Protein AF-A0A9Q0ZRL0-F1 (afdb_monomer)

Mean predicted aligned error: 24.26 Å

pLDDT: mean 71.6, std 24.28, range [27.67, 98.69]

Structure (mmCIF, N/CA/C/O backbone):
data_AF-A0A9Q0ZRL0-F1
#
_entry.id   AF-A0A9Q0ZRL0-F1
#
loop_
_atom_site.group_PDB
_atom_site.id
_atom_site.type_symbol
_atom_site.label_atom_id
_atom_site.label_alt_id
_atom_site.label_comp_id
_atom_site.label_asym_id
_atom_site.label_entity_id
_atom_site.label_seq_id
_atom_site.pdbx_PDB_ins_code
_atom_site.Cartn_x
_atom_site.Cartn_y
_atom_site.Cartn_z
_atom_site.occupancy
_atom_site.B_iso_or_equiv
_atom_site.auth_seq_id
_atom_site.auth_comp_id
_atom_site.auth_asym_id
_atom_site.auth_atom_id
_atom_site.pdbx_PDB_model_num
ATOM 1 N N . MET A 1 1 ? 10.815 -9.470 -46.797 1.00 44.28 1 MET A N 1
ATOM 2 C CA . MET A 1 1 ? 9.809 -8.665 -46.060 1.00 44.28 1 MET A CA 1
ATOM 3 C C . MET A 1 1 ? 10.094 -8.531 -44.560 1.00 44.28 1 MET A C 1
ATOM 5 O O . MET A 1 1 ? 9.689 -7.532 -43.990 1.00 44.28 1 MET A O 1
ATOM 9 N N . GLY A 1 2 ? 10.818 -9.464 -43.916 1.00 36.09 2 GLY A N 1
ATOM 10 C CA . GLY A 1 2 ? 11.100 -9.398 -42.469 1.00 36.09 2 GLY A CA 1
ATOM 11 C C . GLY A 1 2 ? 12.077 -8.298 -42.013 1.00 36.09 2 GLY A C 1
ATOM 12 O O . GLY A 1 2 ? 11.845 -7.688 -40.977 1.00 36.09 2 GLY A O 1
ATOM 13 N N . MET A 1 3 ? 13.119 -7.973 -42.793 1.00 37.72 3 MET A N 1
ATOM 14 C CA . MET A 1 3 ? 14.109 -6.939 -42.410 1.00 37.72 3 MET A CA 1
ATOM 15 C C . MET A 1 3 ? 13.547 -5.508 -42.413 1.00 37.72 3 MET A C 1
ATOM 17 O O . MET A 1 3 ? 13.933 -4.695 -41.581 1.00 37.72 3 MET A O 1
ATOM 21 N N . GLN A 1 4 ? 12.585 -5.211 -43.292 1.00 45.12 4 GLN A N 1
ATOM 22 C CA . GLN A 1 4 ? 11.956 -3.884 -43.378 1.00 45.12 4 GLN A CA 1
ATOM 23 C C . GLN A 1 4 ? 11.068 -3.577 -42.162 1.00 45.12 4 GLN A C 1
ATOM 25 O O . GLN A 1 4 ? 10.884 -2.418 -41.800 1.00 45.12 4 GLN A O 1
ATOM 30 N N . ILE A 1 5 ? 10.527 -4.613 -41.512 1.00 46.78 5 ILE A N 1
ATOM 31 C CA . ILE A 1 5 ? 9.671 -4.469 -40.326 1.00 46.78 5 ILE A CA 1
ATOM 32 C C . ILE A 1 5 ? 10.519 -4.192 -39.076 1.00 46.78 5 ILE A C 1
ATOM 34 O O . ILE A 1 5 ? 10.080 -3.452 -38.200 1.00 46.78 5 ILE A O 1
ATOM 38 N N . LEU A 1 6 ? 11.747 -4.718 -39.021 1.00 45.22 6 LEU A N 1
ATOM 39 C CA . LEU A 1 6 ? 12.728 -4.371 -37.987 1.00 45.22 6 LEU A CA 1
ATOM 40 C C . LEU A 1 6 ? 13.273 -2.948 -38.178 1.00 45.22 6 LEU A C 1
ATOM 42 O O . LEU A 1 6 ? 13.337 -2.198 -37.211 1.00 45.22 6 LEU A O 1
ATOM 46 N N . GLN A 1 7 ? 13.546 -2.528 -39.420 1.00 44.66 7 GLN A N 1
ATOM 47 C CA . GLN A 1 7 ? 13.974 -1.152 -39.723 1.00 44.66 7 GLN A CA 1
ATOM 48 C C . GLN A 1 7 ? 12.935 -0.094 -39.324 1.00 44.66 7 GLN A C 1
ATOM 50 O O . GLN A 1 7 ? 13.304 0.939 -38.778 1.00 44.66 7 GLN A O 1
ATOM 55 N N . LYS A 1 8 ? 11.638 -0.359 -39.536 1.00 49.28 8 LYS A N 1
ATOM 56 C CA . LYS A 1 8 ? 10.565 0.580 -39.156 1.00 49.28 8 LYS A CA 1
ATOM 57 C C . LYS A 1 8 ? 10.280 0.632 -37.654 1.00 49.28 8 LYS A C 1
ATOM 59 O O . LYS A 1 8 ? 9.686 1.603 -37.195 1.00 49.28 8 LYS A O 1
ATOM 64 N N . ARG A 1 9 ? 10.669 -0.394 -36.888 1.00 48.12 9 ARG A N 1
ATOM 65 C CA . ARG A 1 9 ? 10.449 -0.414 -35.433 1.00 48.12 9 ARG A CA 1
ATOM 66 C C . ARG A 1 9 ? 11.525 0.338 -34.650 1.00 48.12 9 ARG A C 1
ATOM 68 O O . ARG A 1 9 ? 11.215 0.857 -33.590 1.00 48.12 9 ARG A O 1
ATOM 75 N N . ILE A 1 10 ? 12.739 0.465 -35.191 1.00 51.72 10 ILE A N 1
ATOM 76 C CA . ILE A 1 10 ? 13.826 1.241 -34.564 1.00 51.72 10 ILE A CA 1
ATOM 77 C C . ILE A 1 10 ? 13.567 2.759 -34.668 1.00 51.72 10 ILE A C 1
ATOM 79 O O . ILE A 1 10 ? 14.062 3.537 -33.860 1.00 51.72 10 ILE A O 1
ATOM 83 N N . THR A 1 11 ? 12.750 3.196 -35.631 1.00 46.47 11 THR A N 1
ATOM 84 C CA . THR A 1 11 ? 12.467 4.617 -35.897 1.00 46.47 11 THR A CA 1
ATOM 85 C C . THR A 1 11 ? 11.326 5.228 -35.076 1.00 46.47 11 THR A C 1
ATOM 87 O O . THR A 1 11 ? 11.045 6.409 -35.249 1.00 46.47 11 THR A O 1
ATOM 90 N N . LEU A 1 12 ? 10.651 4.471 -34.203 1.00 47.38 12 LEU A N 1
ATOM 91 C CA . LEU A 1 12 ? 9.477 4.953 -33.463 1.0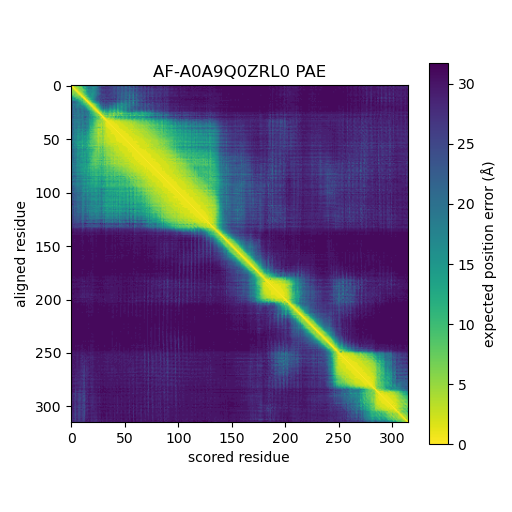0 47.38 12 LEU A CA 1
ATOM 92 C C . LEU A 1 12 ? 9.735 5.036 -31.949 1.00 47.38 12 LEU A C 1
ATOM 94 O O . LEU A 1 12 ? 9.035 4.384 -31.194 1.00 47.38 12 LEU A O 1
ATOM 98 N N . GLU A 1 13 ? 10.769 5.781 -31.546 1.00 47.53 13 GLU A N 1
ATOM 99 C CA . GLU A 1 13 ? 10.922 6.470 -30.240 1.00 47.53 13 GLU A CA 1
ATOM 100 C C . GLU A 1 13 ? 12.367 6.975 -30.084 1.00 47.53 13 GLU A C 1
ATOM 102 O O . GLU A 1 13 ? 13.110 6.557 -29.203 1.00 47.53 13 GLU A O 1
ATOM 107 N N . ARG A 1 14 ? 12.832 7.857 -30.976 1.00 48.50 14 ARG A N 1
ATOM 108 C CA . ARG A 1 14 ? 14.146 8.496 -30.802 1.00 48.50 14 ARG A CA 1
ATOM 109 C C . ARG A 1 14 ? 14.111 9.949 -31.226 1.00 48.50 14 ARG A C 1
ATOM 111 O O . ARG A 1 14 ? 14.387 10.290 -32.372 1.00 48.50 14 ARG A O 1
ATOM 118 N N . ASN A 1 15 ? 13.814 10.805 -30.259 1.00 49.44 15 ASN A N 1
ATOM 119 C CA . ASN A 1 15 ? 14.308 12.169 -30.299 1.00 49.44 15 ASN A CA 1
ATOM 120 C C . ASN A 1 15 ? 15.826 12.102 -30.051 1.00 49.44 15 ASN A C 1
ATOM 122 O O . ASN A 1 15 ? 16.271 11.516 -29.069 1.00 49.44 15 ASN A O 1
ATOM 126 N N . GLU A 1 16 ? 16.594 12.659 -30.987 1.00 47.00 16 GLU A N 1
ATOM 127 C CA . GLU A 1 16 ? 18.019 12.997 -30.867 1.00 47.00 16 GLU A CA 1
ATOM 128 C C . GLU A 1 16 ? 19.007 11.844 -30.601 1.00 47.00 16 GLU A C 1
ATOM 130 O O . GLU A 1 16 ? 19.665 11.753 -29.570 1.00 47.00 16 GLU A O 1
ATOM 135 N N . SER A 1 17 ? 19.249 11.013 -31.614 1.00 42.75 17 SER A N 1
ATOM 136 C CA . SER A 1 17 ? 20.591 10.444 -31.809 1.00 42.75 17 SER A CA 1
ATOM 137 C C . SER A 1 17 ? 20.963 10.572 -33.281 1.00 42.75 17 SER A C 1
ATOM 139 O O . SER A 1 17 ? 20.388 9.929 -34.152 1.00 42.75 17 SER A O 1
ATOM 141 N N . GLY A 1 18 ? 21.904 11.475 -33.566 1.00 46.59 18 GLY A N 1
ATOM 142 C CA . GLY A 1 18 ? 22.383 11.841 -34.904 1.00 46.59 18 GLY A CA 1
ATOM 143 C C . GLY A 1 18 ? 23.197 10.756 -35.611 1.00 46.59 18 GLY A C 1
ATOM 144 O O . GLY A 1 18 ? 24.172 11.062 -36.292 1.00 46.59 18 GLY A O 1
ATOM 145 N N . LEU A 1 19 ? 22.822 9.491 -35.452 1.00 47.41 19 LEU A N 1
ATOM 146 C CA . LEU A 1 19 ? 23.307 8.407 -36.285 1.00 47.41 19 LEU A CA 1
ATOM 147 C C . LEU A 1 19 ? 22.232 8.156 -37.330 1.00 47.41 19 LEU A C 1
ATOM 149 O O . LEU A 1 19 ? 21.314 7.364 -37.132 1.00 47.41 19 LEU A O 1
ATOM 153 N N . SER A 1 20 ? 22.347 8.881 -38.442 1.00 47.41 20 SER A N 1
ATOM 154 C CA . SER A 1 20 ? 21.694 8.516 -39.692 1.00 47.41 20 SER A CA 1
ATOM 155 C C . SER A 1 20 ? 22.145 7.099 -40.040 1.00 47.41 20 SER A C 1
ATOM 157 O O . SER A 1 20 ? 23.166 6.906 -40.696 1.00 47.41 20 SER A O 1
ATOM 159 N N . PHE A 1 21 ? 21.398 6.106 -39.557 1.00 53.41 21 PHE A N 1
ATOM 160 C CA . PHE A 1 21 ? 21.450 4.709 -39.975 1.00 53.41 21 PHE A CA 1
ATOM 161 C C . PHE A 1 21 ? 20.842 4.617 -41.379 1.00 53.41 21 PHE A C 1
ATOM 163 O O . PHE A 1 21 ? 19.8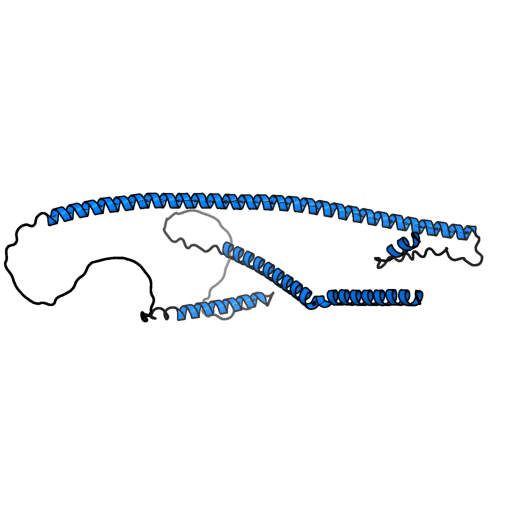74 3.905 -41.637 1.00 53.41 21 PHE A O 1
ATOM 170 N N . ASP A 1 22 ? 21.373 5.422 -42.293 1.00 45.91 22 ASP A N 1
ATOM 171 C CA . ASP A 1 22 ? 21.153 5.210 -43.701 1.00 45.91 22 ASP A CA 1
ATOM 172 C C . ASP A 1 22 ? 22.087 4.060 -44.052 1.00 45.91 22 ASP A C 1
ATOM 174 O O . ASP A 1 22 ? 23.306 4.218 -44.095 1.00 45.91 22 ASP A O 1
ATOM 178 N N . GLY A 1 23 ? 21.519 2.869 -44.233 1.00 52.56 23 GLY A N 1
ATOM 179 C CA . GLY A 1 23 ? 22.204 1.704 -44.799 1.00 52.56 23 GLY A CA 1
ATOM 180 C C . GLY A 1 23 ? 22.590 1.925 -46.265 1.00 52.56 23 GLY A C 1
ATOM 181 O O . GLY A 1 23 ? 22.481 1.009 -47.079 1.00 52.56 23 GLY A O 1
ATOM 182 N N . SER A 1 24 ? 22.979 3.151 -46.603 1.00 53.81 24 SER A N 1
ATOM 183 C CA . SER A 1 24 ? 23.417 3.597 -47.901 1.00 53.81 24 SER A CA 1
ATOM 184 C C . SER A 1 24 ? 24.908 3.346 -47.990 1.00 53.81 24 SER A C 1
ATOM 186 O O . SER A 1 24 ? 25.708 3.785 -47.163 1.00 53.81 24 SER A O 1
ATOM 188 N N . ILE A 1 25 ? 25.234 2.544 -48.993 1.00 57.81 25 ILE A N 1
ATOM 189 C CA . ILE A 1 25 ? 26.561 2.299 -49.536 1.00 57.81 25 ILE A CA 1
ATOM 190 C C . ILE A 1 25 ? 27.402 3.568 -49.365 1.00 57.81 25 ILE A C 1
ATOM 192 O O . ILE A 1 25 ? 26.996 4.635 -49.828 1.00 57.81 25 ILE A O 1
ATOM 196 N N . VAL A 1 26 ? 28.550 3.458 -48.686 1.00 64.25 26 VAL A N 1
ATOM 197 C CA . VAL A 1 26 ? 29.487 4.577 -48.530 1.00 64.25 26 VAL A CA 1
ATOM 198 C C . VAL A 1 26 ? 29.686 5.233 -49.902 1.00 64.25 26 VAL A C 1
ATOM 200 O O . VAL A 1 26 ? 30.130 4.556 -50.828 1.00 64.25 26 VAL A O 1
ATOM 203 N N . SER A 1 27 ? 29.310 6.516 -50.039 1.00 71.44 27 SER A N 1
ATOM 204 C CA . SER A 1 27 ? 29.215 7.199 -51.339 1.00 71.44 27 SER A CA 1
ATOM 205 C C . SER A 1 27 ? 30.468 6.966 -52.183 1.00 71.44 27 SER A C 1
ATOM 207 O O . SER A 1 27 ? 31.592 7.087 -51.672 1.00 71.44 27 SER A O 1
ATOM 209 N N . GLU A 1 28 ? 30.261 6.631 -53.459 1.00 70.25 28 GLU A N 1
ATOM 210 C CA . GLU A 1 28 ? 31.346 6.480 -54.427 1.00 70.25 28 GLU A CA 1
ATOM 211 C C . GLU A 1 28 ? 32.035 7.831 -54.621 1.00 70.25 28 GLU A C 1
ATOM 213 O O . GLU A 1 28 ? 31.386 8.846 -54.884 1.00 70.25 28 GLU A O 1
ATOM 218 N N . ILE A 1 29 ? 33.351 7.848 -54.439 1.00 77.44 29 ILE A N 1
ATOM 219 C CA . ILE A 1 29 ? 34.176 9.036 -54.655 1.00 77.44 29 ILE A CA 1
ATOM 220 C C . ILE A 1 29 ? 34.819 8.901 -56.036 1.00 77.44 29 ILE A C 1
ATOM 222 O O . ILE A 1 29 ? 35.516 7.928 -56.314 1.00 77.44 29 ILE A O 1
ATOM 226 N N . GLU A 1 30 ? 34.587 9.875 -56.914 1.00 71.06 30 GLU A N 1
ATOM 227 C CA . GLU A 1 30 ? 35.128 9.874 -58.275 1.00 71.06 30 GLU A CA 1
ATOM 228 C C . GLU A 1 30 ? 36.669 9.789 -58.252 1.00 71.06 30 GLU A C 1
ATOM 230 O O . GLU A 1 30 ? 37.345 10.642 -57.677 1.00 71.06 30 GLU A O 1
ATOM 235 N N . GLY A 1 31 ? 37.225 8.725 -58.847 1.00 77.25 31 GLY A N 1
ATOM 236 C CA . GLY A 1 31 ? 38.669 8.451 -58.888 1.00 77.25 31 GLY A CA 1
ATOM 237 C C . GLY A 1 31 ? 39.219 7.550 -57.773 1.00 77.25 31 GLY A C 1
ATOM 238 O O . GLY A 1 31 ? 40.435 7.364 -57.704 1.00 77.25 31 GLY A O 1
ATOM 239 N N . GLU A 1 32 ? 38.375 6.980 -56.908 1.00 83.31 32 GLU A N 1
ATOM 240 C CA . GLU A 1 32 ? 38.837 6.096 -55.832 1.00 83.31 32 GLU A CA 1
ATOM 241 C C . GLU A 1 32 ? 39.138 4.653 -56.274 1.00 83.31 32 GLU A C 1
ATOM 243 O O . GLU A 1 32 ? 38.502 4.099 -57.171 1.00 83.31 32 GLU A O 1
ATOM 248 N N . SER A 1 33 ? 40.098 4.014 -55.596 1.00 87.25 33 SER A N 1
ATOM 249 C CA . SER A 1 33 ? 40.365 2.580 -55.740 1.00 87.25 33 SER A CA 1
ATOM 250 C C . SER A 1 33 ? 39.301 1.754 -55.013 1.00 87.25 33 SER A C 1
ATOM 252 O O . SER A 1 33 ? 38.877 2.100 -53.908 1.00 87.25 33 SER A O 1
ATOM 254 N N . GLU A 1 34 ? 38.930 0.599 -55.572 1.00 85.56 34 GLU A N 1
ATOM 255 C CA . GLU A 1 34 ? 38.006 -0.349 -54.932 1.00 85.56 34 GLU A CA 1
ATOM 256 C C . GLU A 1 34 ? 38.456 -0.742 -53.515 1.00 85.56 34 GLU A C 1
ATOM 258 O O . GLU A 1 34 ? 37.626 -0.910 -52.619 1.00 85.56 34 GLU A O 1
ATOM 263 N N . ILE A 1 35 ? 39.772 -0.837 -53.296 1.00 88.75 35 ILE A N 1
ATOM 264 C CA . ILE A 1 35 ? 40.373 -1.160 -51.995 1.00 88.75 35 ILE A CA 1
ATOM 265 C C . ILE A 1 35 ? 40.112 -0.039 -50.981 1.00 88.75 35 ILE A C 1
ATOM 267 O O . ILE A 1 35 ? 39.784 -0.317 -49.826 1.00 88.75 35 ILE A O 1
ATOM 271 N N . ASP A 1 36 ? 40.219 1.222 -51.403 1.00 88.25 36 ASP A N 1
ATOM 272 C CA . ASP A 1 36 ? 39.993 2.379 -50.532 1.00 88.25 36 ASP A CA 1
ATOM 273 C C . ASP A 1 36 ? 38.509 2.531 -50.188 1.00 88.25 36 ASP A C 1
ATOM 275 O O . ASP A 1 36 ? 38.168 2.781 -49.027 1.00 88.25 36 ASP A O 1
ATOM 279 N N . ARG A 1 37 ? 37.617 2.269 -51.152 1.00 88.12 37 ARG A N 1
ATOM 280 C CA . ARG A 1 37 ? 36.168 2.192 -50.913 1.00 88.12 37 ARG A CA 1
ATOM 281 C C . ARG A 1 37 ? 35.820 1.107 -49.891 1.00 88.12 37 ARG A C 1
ATOM 283 O O . ARG A 1 37 ? 35.123 1.385 -48.916 1.00 88.12 37 ARG A O 1
ATOM 290 N N . LEU A 1 38 ? 36.352 -0.110 -50.056 1.00 89.12 38 LEU A N 1
ATOM 291 C CA . LEU A 1 38 ? 36.149 -1.211 -49.104 1.00 89.12 38 LEU A CA 1
ATOM 292 C C . LEU A 1 38 ? 36.709 -0.881 -47.715 1.00 89.12 38 LEU A C 1
ATOM 294 O O . LEU A 1 38 ? 36.074 -1.184 -46.707 1.00 89.12 38 LEU A O 1
ATOM 298 N N . LYS A 1 39 ? 37.864 -0.214 -47.638 1.00 91.81 39 LYS A N 1
ATOM 299 C CA . LYS A 1 39 ? 38.445 0.231 -46.367 1.00 91.81 39 LYS A CA 1
ATOM 300 C C . LYS A 1 39 ? 37.552 1.254 -45.657 1.00 91.81 39 LYS A C 1
ATOM 302 O O . LYS A 1 39 ? 37.361 1.132 -44.447 1.00 91.81 39 LYS A O 1
ATOM 307 N N . ARG A 1 40 ? 36.977 2.223 -46.385 1.00 87.19 40 ARG A N 1
ATOM 308 C CA . ARG A 1 40 ? 35.995 3.172 -45.823 1.00 87.19 40 ARG A CA 1
ATOM 309 C C . ARG A 1 40 ? 34.730 2.459 -45.347 1.00 87.19 40 ARG A C 1
ATOM 311 O O . ARG A 1 40 ? 34.259 2.773 -44.258 1.00 87.19 40 ARG A O 1
ATOM 318 N N . GLN A 1 41 ? 34.225 1.484 -46.106 1.00 87.44 41 GLN A N 1
ATOM 319 C CA . GLN A 1 41 ? 33.065 0.680 -45.705 1.00 87.44 41 GLN A CA 1
ATOM 320 C C . GLN A 1 41 ? 33.338 -0.112 -44.420 1.00 87.44 41 GLN A C 1
ATOM 322 O O . GLN A 1 41 ? 32.560 -0.028 -43.479 1.00 87.44 41 GLN A O 1
ATOM 327 N N . VAL A 1 42 ? 34.478 -0.802 -44.324 1.00 89.81 42 VAL A N 1
ATOM 328 C CA . VAL A 1 42 ? 34.858 -1.537 -43.105 1.00 89.81 42 VAL A CA 1
ATOM 329 C C . VAL A 1 42 ? 34.991 -0.597 -41.904 1.00 89.81 42 VAL A C 1
ATOM 331 O O . VAL A 1 42 ? 34.592 -0.948 -40.797 1.00 89.81 42 VAL A O 1
ATOM 334 N N . GLU A 1 43 ? 35.545 0.600 -42.096 1.00 90.50 43 GLU A N 1
ATOM 335 C CA . GLU A 1 43 ? 35.658 1.592 -41.024 1.00 90.50 43 GLU A CA 1
ATOM 336 C C . GLU A 1 43 ? 34.287 2.137 -40.595 1.00 90.50 43 GLU A C 1
ATOM 338 O O . GLU A 1 43 ? 34.039 2.333 -39.405 1.00 90.50 43 GLU A O 1
ATOM 343 N N . HIS A 1 44 ? 33.376 2.340 -41.548 1.00 86.62 44 HIS A N 1
ATOM 344 C CA . HIS A 1 44 ? 31.986 2.683 -41.266 1.00 86.62 44 HIS A CA 1
ATOM 345 C C . HIS A 1 44 ? 31.290 1.570 -40.469 1.00 86.62 44 HIS A C 1
ATOM 347 O O . HIS A 1 44 ? 30.735 1.834 -39.402 1.00 86.62 44 HIS A O 1
ATOM 353 N N . ASP A 1 45 ? 31.397 0.319 -40.913 1.00 87.62 45 ASP A N 1
ATOM 354 C CA . ASP A 1 45 ? 30.766 -0.828 -40.258 1.00 87.62 45 ASP A CA 1
ATOM 355 C C . ASP A 1 45 ? 31.312 -1.041 -38.839 1.00 87.62 45 ASP A C 1
ATOM 357 O O . ASP A 1 45 ? 30.549 -1.335 -37.921 1.00 87.62 45 ASP A O 1
ATOM 361 N N . LYS A 1 46 ? 32.615 -0.813 -38.613 1.00 92.88 46 LYS A N 1
ATOM 362 C CA . LYS A 1 46 ? 33.212 -0.818 -37.265 1.00 92.88 46 LYS A CA 1
ATOM 363 C C . LYS A 1 46 ? 32.602 0.243 -36.354 1.00 92.88 46 LYS A C 1
ATOM 365 O O . LYS A 1 46 ? 32.344 -0.041 -35.184 1.00 92.88 46 LYS A O 1
ATOM 370 N N . LYS A 1 47 ? 32.375 1.456 -36.866 1.00 89.75 47 LYS A N 1
ATOM 371 C CA . LYS A 1 47 ? 31.745 2.542 -36.098 1.00 89.75 47 LYS A CA 1
ATOM 372 C C . LYS A 1 47 ? 30.300 2.208 -35.754 1.00 89.75 47 LYS A C 1
ATOM 374 O O . LYS A 1 47 ? 29.916 2.357 -34.596 1.00 89.75 47 LYS A O 1
ATOM 379 N N . VAL A 1 48 ? 29.534 1.702 -36.723 1.00 86.75 48 VAL A N 1
ATOM 380 C CA . VAL A 1 48 ? 28.158 1.234 -36.497 1.00 86.75 48 VAL A CA 1
ATOM 381 C C . VAL A 1 48 ? 28.140 0.118 -35.454 1.00 86.75 48 VAL A C 1
ATOM 383 O O . VAL A 1 48 ? 27.380 0.190 -34.494 1.00 86.75 48 VAL A O 1
ATOM 386 N N . LEU A 1 49 ? 29.026 -0.872 -35.580 1.00 90.44 49 LEU A N 1
ATOM 387 C CA . LEU A 1 49 ? 29.129 -1.974 -34.628 1.00 90.44 49 LEU A CA 1
ATOM 388 C C . LEU A 1 49 ? 29.447 -1.474 -33.210 1.00 90.44 49 LEU A C 1
ATOM 390 O O . LEU A 1 49 ? 28.802 -1.894 -32.253 1.00 90.44 49 LEU A O 1
ATOM 394 N N . SER A 1 50 ? 30.398 -0.547 -33.068 1.00 93.50 50 SER A N 1
ATOM 395 C CA . SER A 1 50 ? 30.729 0.060 -31.774 1.00 93.50 50 SER A CA 1
ATOM 396 C C . SER A 1 50 ? 29.554 0.829 -31.163 1.00 93.50 50 SER A C 1
ATOM 398 O O . SER A 1 50 ? 29.380 0.785 -29.945 1.00 93.50 50 SER A O 1
ATOM 400 N N . ALA A 1 51 ? 28.760 1.531 -31.976 1.00 90.38 51 ALA A N 1
ATOM 401 C CA . ALA A 1 51 ? 27.575 2.248 -31.510 1.00 90.38 51 ALA A CA 1
ATOM 402 C C . ALA A 1 51 ? 26.479 1.282 -31.033 1.00 90.38 51 ALA A C 1
ATOM 404 O O . ALA A 1 51 ? 25.945 1.466 -29.943 1.00 90.38 51 ALA A O 1
ATOM 405 N N . LEU A 1 52 ? 26.221 0.208 -31.787 1.00 91.12 52 LEU A N 1
ATOM 406 C CA . LEU A 1 52 ? 25.255 -0.829 -31.407 1.00 91.12 52 LEU A CA 1
ATOM 407 C C . LEU A 1 52 ? 25.641 -1.531 -30.101 1.00 91.12 52 LEU A C 1
ATOM 409 O O . LEU A 1 52 ? 24.780 -1.786 -29.265 1.00 91.12 52 LEU A O 1
ATOM 413 N N . TYR A 1 53 ? 26.928 -1.817 -29.885 1.00 96.19 53 TYR A N 1
ATOM 414 C CA . TYR A 1 53 ? 27.380 -2.377 -28.607 1.00 96.19 53 TYR A CA 1
ATOM 415 C C . TYR A 1 53 ? 27.166 -1.417 -27.433 1.00 96.19 53 TYR A C 1
ATOM 417 O O . TYR A 1 53 ? 26.817 -1.873 -26.346 1.00 96.19 53 TYR A O 1
ATOM 425 N N . LYS A 1 54 ? 27.351 -0.106 -27.640 1.00 95.50 54 LYS A N 1
ATOM 426 C CA . LYS A 1 54 ? 27.082 0.906 -26.610 1.00 95.50 54 LYS A CA 1
ATOM 427 C C . LYS A 1 54 ? 25.592 0.960 -26.265 1.00 95.50 54 LYS A C 1
ATOM 429 O O . LYS A 1 54 ? 25.252 0.929 -25.090 1.00 95.50 54 LYS A O 1
ATOM 434 N N . GLU A 1 55 ? 24.725 0.975 -27.275 1.00 91.25 55 GLU A N 1
ATOM 435 C CA . GLU A 1 55 ? 23.268 0.978 -27.091 1.00 91.25 55 GLU A CA 1
ATOM 436 C C . GLU A 1 55 ? 22.777 -0.295 -26.385 1.00 91.25 55 GLU A C 1
ATOM 438 O O . GLU A 1 55 ? 21.992 -0.217 -25.445 1.00 91.25 55 GLU A O 1
ATOM 443 N N . LEU A 1 56 ? 23.299 -1.465 -2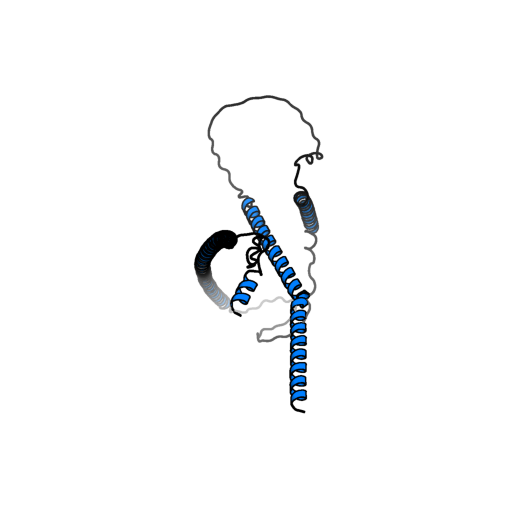6.770 1.00 95.50 56 LEU A N 1
ATOM 444 C CA . LEU A 1 56 ? 22.978 -2.735 -26.113 1.00 95.50 56 LEU A CA 1
ATOM 445 C C . LEU A 1 56 ? 23.374 -2.731 -24.631 1.00 95.50 56 LEU A C 1
ATOM 447 O O . LEU A 1 56 ? 22.671 -3.294 -23.792 1.00 95.50 56 LEU A O 1
ATOM 451 N N . GLU A 1 57 ? 24.519 -2.138 -24.303 1.00 96.94 57 GLU A N 1
ATOM 452 C CA . GLU A 1 57 ? 24.967 -2.039 -22.918 1.00 96.94 57 GLU A CA 1
ATOM 453 C C . GLU A 1 57 ? 24.093 -1.066 -22.114 1.00 96.94 57 GLU A C 1
ATOM 455 O O . GLU A 1 57 ? 23.733 -1.351 -20.971 1.00 96.94 57 GLU A O 1
ATOM 460 N N . GLU A 1 58 ? 23.681 0.050 -22.715 1.00 95.88 58 GLU A N 1
ATOM 461 C CA . GLU A 1 58 ? 22.721 0.985 -22.114 1.00 95.88 58 GLU A CA 1
ATOM 462 C C . GLU A 1 58 ? 21.363 0.305 -21.857 1.00 95.88 58 GLU A C 1
ATOM 464 O O . GLU A 1 58 ? 20.825 0.415 -20.752 1.00 95.88 58 GLU A O 1
ATOM 469 N N . GLU A 1 59 ? 20.850 -0.479 -22.810 1.00 94.69 59 GLU A N 1
ATOM 470 C CA . GLU A 1 59 ? 19.590 -1.222 -22.670 1.00 94.69 59 GLU A CA 1
ATOM 471 C C . GLU A 1 59 ? 19.663 -2.287 -21.562 1.00 94.69 59 GLU A C 1
ATOM 473 O O . GLU A 1 59 ? 18.747 -2.403 -20.743 1.00 94.69 59 GLU A O 1
ATOM 478 N N . LYS A 1 60 ? 20.773 -3.028 -21.459 1.00 97.38 60 LYS A N 1
ATOM 479 C CA . LYS A 1 60 ? 20.988 -3.994 -20.365 1.00 97.38 60 LYS A CA 1
ATOM 480 C C . LYS A 1 60 ? 21.030 -3.327 -18.996 1.00 97.38 60 LYS A C 1
ATOM 482 O O . LYS A 1 60 ? 20.461 -3.858 -18.036 1.00 97.38 60 LYS A O 1
ATOM 487 N N . ASN A 1 61 ? 21.691 -2.176 -18.896 1.00 97.81 61 ASN A N 1
ATOM 488 C CA . ASN A 1 61 ? 21.745 -1.412 -17.654 1.00 97.81 61 ASN A CA 1
ATOM 489 C C . ASN A 1 61 ? 20.349 -0.911 -17.263 1.00 97.81 61 ASN A C 1
ATOM 491 O O . ASN A 1 61 ? 19.926 -1.125 -16.125 1.00 97.81 61 ASN A O 1
ATOM 495 N N . ALA A 1 62 ? 19.590 -0.353 -18.210 1.00 98.00 62 ALA A N 1
ATOM 496 C CA . ALA A 1 62 ? 18.201 0.049 -17.988 1.00 98.00 62 ALA A CA 1
ATOM 497 C C . ALA A 1 62 ? 17.318 -1.138 -17.558 1.00 98.00 62 ALA A C 1
ATOM 499 O O . ALA A 1 62 ? 16.577 -1.035 -16.579 1.00 98.00 62 ALA A O 1
ATOM 500 N N . SER A 1 63 ? 17.455 -2.295 -18.217 1.00 98.38 63 SER A N 1
ATOM 501 C CA . SER A 1 63 ? 16.741 -3.523 -17.852 1.00 98.38 63 SER A CA 1
ATOM 502 C C . SER A 1 63 ? 17.091 -3.997 -16.440 1.00 98.38 63 SER A C 1
ATOM 504 O O . SER A 1 63 ? 16.204 -4.434 -15.710 1.00 98.38 63 SER A O 1
ATOM 506 N N . THR A 1 64 ? 18.361 -3.917 -16.038 1.00 98.44 64 THR A N 1
ATOM 507 C CA . THR A 1 64 ? 18.802 -4.320 -14.693 1.00 98.44 64 THR A CA 1
ATOM 508 C C . THR A 1 64 ? 18.214 -3.399 -13.626 1.00 98.44 64 THR A C 1
ATOM 510 O O . THR A 1 64 ? 17.709 -3.876 -12.609 1.00 98.44 64 THR A O 1
ATOM 513 N N . ILE A 1 65 ? 18.211 -2.083 -13.870 1.00 98.12 65 ILE A N 1
ATOM 514 C CA . ILE A 1 65 ? 17.587 -1.097 -12.976 1.00 98.12 65 ILE A CA 1
ATOM 515 C C . ILE A 1 65 ? 16.082 -1.363 -12.850 1.00 98.12 65 ILE A C 1
ATOM 517 O O . ILE A 1 65 ? 15.570 -1.425 -11.732 1.00 98.12 65 ILE A O 1
ATOM 521 N N . ALA A 1 66 ? 15.388 -1.588 -13.970 1.00 98.44 66 ALA A N 1
ATOM 522 C CA . ALA A 1 66 ? 13.956 -1.883 -13.977 1.00 98.44 66 ALA A CA 1
ATOM 523 C C . ALA A 1 66 ? 13.620 -3.165 -13.193 1.00 98.44 66 ALA A C 1
ATOM 525 O O . ALA A 1 66 ? 12.672 -3.178 -12.409 1.00 98.44 66 ALA A O 1
ATOM 526 N N . VAL A 1 67 ? 14.423 -4.226 -13.345 1.00 98.69 67 VAL A N 1
ATOM 527 C CA . VAL A 1 67 ? 14.266 -5.472 -12.575 1.00 98.69 67 VAL A CA 1
ATOM 528 C C . VAL A 1 67 ? 14.471 -5.229 -11.079 1.00 98.69 67 VAL A C 1
ATOM 530 O O . VAL A 1 67 ? 13.644 -5.665 -10.280 1.00 98.69 67 VAL A O 1
ATOM 533 N N . ASN A 1 68 ? 15.518 -4.498 -10.688 1.00 98.19 68 ASN A N 1
ATOM 534 C CA . ASN A 1 68 ? 15.778 -4.181 -9.280 1.00 98.19 68 ASN A CA 1
ATOM 535 C C . ASN A 1 68 ? 14.640 -3.358 -8.663 1.00 98.19 68 ASN A C 1
ATOM 537 O O . ASN A 1 68 ? 14.215 -3.630 -7.539 1.00 98.19 68 ASN A O 1
ATOM 541 N N . GLN A 1 69 ? 14.107 -2.386 -9.406 1.00 98.62 69 GLN A N 1
ATOM 542 C CA . GLN A 1 69 ? 12.960 -1.597 -8.970 1.00 98.62 69 GLN A CA 1
ATOM 543 C C . GLN A 1 69 ? 11.707 -2.467 -8.813 1.00 98.62 69 GLN A C 1
ATOM 545 O O . GLN A 1 69 ? 11.027 -2.366 -7.792 1.00 98.62 69 GLN A O 1
ATOM 550 N N . ALA A 1 70 ? 11.423 -3.353 -9.772 1.00 98.62 70 ALA A N 1
ATOM 551 C CA . ALA A 1 70 ? 10.295 -4.278 -9.687 1.00 98.62 70 ALA A CA 1
ATOM 552 C C . ALA A 1 70 ? 10.417 -5.211 -8.471 1.00 98.62 70 ALA A C 1
ATOM 554 O O . ALA A 1 70 ? 9.450 -5.384 -7.732 1.00 98.62 70 ALA A O 1
ATOM 555 N N . MET A 1 71 ? 11.609 -5.757 -8.214 1.00 98.56 71 MET A N 1
ATOM 556 C CA . MET A 1 71 ? 11.865 -6.575 -7.026 1.00 98.56 71 MET A CA 1
ATOM 557 C C . MET A 1 71 ? 11.652 -5.785 -5.730 1.00 98.56 71 MET A C 1
ATOM 559 O O . MET A 1 71 ? 10.980 -6.278 -4.829 1.00 98.56 71 MET A O 1
ATOM 563 N N . ALA A 1 72 ? 12.145 -4.546 -5.652 1.00 98.50 72 ALA A N 1
ATOM 564 C CA . ALA A 1 72 ? 11.930 -3.688 -4.487 1.00 98.50 72 ALA A CA 1
ATOM 565 C C . ALA A 1 72 ? 10.439 -3.389 -4.246 1.00 98.50 72 ALA A C 1
ATOM 567 O O . ALA A 1 72 ? 9.985 -3.399 -3.103 1.00 98.50 72 ALA A O 1
ATOM 568 N N . MET A 1 73 ? 9.661 -3.159 -5.310 1.00 98.69 73 MET A N 1
ATOM 569 C CA . MET A 1 73 ? 8.210 -2.970 -5.199 1.00 98.69 73 MET A CA 1
ATOM 570 C C . MET A 1 73 ? 7.499 -4.246 -4.741 1.00 98.69 73 MET A C 1
ATOM 572 O O . MET A 1 73 ? 6.610 -4.162 -3.901 1.00 98.69 73 MET A O 1
ATOM 576 N N . ILE A 1 74 ? 7.904 -5.420 -5.239 1.00 98.31 74 ILE A N 1
ATOM 577 C CA . ILE A 1 74 ? 7.355 -6.709 -4.792 1.00 98.31 74 ILE A CA 1
ATOM 578 C C . ILE A 1 74 ? 7.589 -6.899 -3.291 1.00 98.31 74 ILE A C 1
ATOM 580 O O . ILE A 1 74 ? 6.641 -7.222 -2.578 1.00 98.31 74 ILE A O 1
ATOM 584 N N . THR A 1 75 ? 8.813 -6.673 -2.807 1.00 98.50 75 THR A N 1
ATOM 585 C CA . THR A 1 75 ? 9.129 -6.794 -1.376 1.00 98.50 75 THR A CA 1
ATOM 586 C C . THR A 1 75 ? 8.302 -5.819 -0.544 1.00 98.50 75 THR A C 1
ATOM 588 O O . THR A 1 75 ? 7.667 -6.238 0.419 1.00 98.50 75 THR A O 1
ATOM 591 N N . ARG A 1 76 ? 8.213 -4.549 -0.963 1.00 98.44 76 ARG A N 1
ATOM 592 C CA . ARG A 1 76 ? 7.390 -3.545 -0.276 1.00 98.44 76 ARG A CA 1
ATOM 593 C C . ARG A 1 76 ? 5.924 -3.977 -0.174 1.00 98.44 76 ARG A C 1
ATOM 595 O O . ARG A 1 76 ? 5.357 -3.941 0.907 1.00 98.44 76 ARG A O 1
ATOM 602 N N . ILE A 1 77 ? 5.326 -4.447 -1.271 1.00 98.56 77 ILE A N 1
ATOM 603 C CA . ILE A 1 77 ? 3.925 -4.904 -1.282 1.00 98.56 77 ILE A CA 1
ATOM 604 C C . ILE A 1 77 ? 3.728 -6.115 -0.359 1.00 98.56 77 ILE A C 1
ATOM 606 O O . ILE A 1 77 ? 2.680 -6.265 0.269 1.00 98.56 77 ILE A O 1
ATOM 610 N N . GLN A 1 78 ? 4.713 -7.010 -0.276 1.00 98.56 78 GLN A N 1
ATOM 611 C CA . GLN A 1 78 ? 4.647 -8.155 0.632 1.00 98.56 78 GLN A CA 1
ATOM 612 C C . GLN A 1 78 ? 4.697 -7.722 2.100 1.00 98.56 78 GLN A C 1
ATOM 614 O O . GLN A 1 78 ? 3.936 -8.260 2.906 1.00 98.56 78 GLN A O 1
ATOM 619 N N . GLU A 1 79 ? 5.541 -6.745 2.431 1.00 98.12 79 GLU A N 1
ATOM 620 C CA . GLU A 1 79 ? 5.606 -6.136 3.762 1.00 98.12 79 GLU A CA 1
ATOM 621 C C . GLU A 1 79 ? 4.295 -5.416 4.102 1.00 98.12 79 GLU A C 1
ATOM 623 O O . GLU A 1 79 ? 3.684 -5.751 5.111 1.00 98.12 79 GLU A O 1
ATOM 628 N N . GLU A 1 80 ? 3.795 -4.538 3.224 1.00 98.19 80 GLU A N 1
ATOM 629 C CA . GLU A 1 80 ? 2.516 -3.823 3.391 1.00 98.19 80 GLU A CA 1
ATOM 630 C C . GLU A 1 80 ? 1.329 -4.783 3.584 1.00 98.19 80 GLU A C 1
ATOM 632 O O . GLU A 1 80 ? 0.435 -4.552 4.400 1.00 98.19 80 GLU A O 1
ATOM 637 N N . LYS A 1 81 ? 1.315 -5.911 2.863 1.00 98.25 81 LYS A N 1
ATOM 638 C CA . LYS A 1 81 ? 0.288 -6.945 3.040 1.00 98.25 81 LYS A CA 1
ATOM 639 C C . LYS A 1 81 ? 0.384 -7.612 4.414 1.00 98.25 81 LYS A C 1
ATOM 641 O O . LYS A 1 81 ? -0.649 -7.926 5.009 1.00 98.25 81 LYS A O 1
ATOM 646 N N . ALA A 1 82 ? 1.598 -7.886 4.887 1.00 98.06 82 ALA A N 1
ATOM 647 C CA . ALA A 1 82 ? 1.813 -8.504 6.189 1.00 98.06 82 ALA A CA 1
ATOM 648 C C . ALA A 1 82 ? 1.444 -7.544 7.329 1.00 98.06 82 ALA A C 1
ATOM 650 O O . ALA A 1 82 ? 0.748 -7.960 8.256 1.00 98.06 82 ALA A O 1
ATOM 651 N N . THR A 1 83 ? 1.843 -6.273 7.234 1.00 98.00 83 THR A N 1
ATOM 652 C CA . THR A 1 83 ? 1.528 -5.249 8.239 1.00 98.00 83 THR A CA 1
ATOM 653 C C . THR A 1 83 ? 0.025 -5.028 8.344 1.00 98.00 83 THR A C 1
ATOM 655 O O . THR A 1 83 ? -0.524 -5.191 9.429 1.00 98.00 83 THR A O 1
ATOM 658 N N . LEU A 1 84 ? -0.669 -4.799 7.224 1.00 98.06 84 LEU A N 1
ATOM 659 C CA . LEU A 1 84 ? -2.121 -4.594 7.220 1.00 98.06 84 LEU A CA 1
ATOM 660 C C . LEU A 1 84 ? -2.874 -5.797 7.808 1.00 98.06 84 LEU A C 1
ATOM 662 O O . LEU A 1 84 ? -3.855 -5.643 8.538 1.00 98.06 84 LEU A O 1
ATOM 666 N N . HIS A 1 85 ? -2.418 -7.016 7.503 1.00 98.25 85 HIS A N 1
ATOM 667 C CA . HIS A 1 85 ? -3.018 -8.221 8.064 1.00 98.25 85 HIS A CA 1
ATOM 668 C C . HIS A 1 85 ? -2.826 -8.304 9.585 1.00 98.25 85 HIS A C 1
ATOM 670 O O . HIS A 1 85 ? -3.775 -8.628 10.301 1.00 98.25 85 HIS A O 1
ATOM 676 N N . MET A 1 86 ? -1.628 -7.989 10.084 1.00 97.94 86 MET A N 1
ATOM 677 C CA . MET A 1 86 ? -1.351 -7.957 11.522 1.00 97.94 86 MET A CA 1
ATOM 678 C C . MET A 1 86 ? -2.150 -6.863 12.242 1.00 97.94 86 MET A C 1
ATOM 680 O O . MET A 1 86 ? -2.730 -7.141 13.290 1.00 97.94 86 MET A O 1
ATOM 684 N N . GLU A 1 87 ? -2.248 -5.666 11.662 1.00 98.19 87 GLU A N 1
ATOM 685 C CA . GLU A 1 87 ? -3.040 -4.552 12.200 1.00 98.19 87 GLU A CA 1
ATOM 686 C C . GLU A 1 87 ? -4.530 -4.904 12.275 1.00 98.19 87 GLU A C 1
ATOM 688 O O . GLU A 1 87 ? -5.167 -4.699 13.307 1.00 98.19 87 GLU A O 1
ATOM 693 N N . SER A 1 88 ? -5.087 -5.522 11.228 1.00 98.19 88 SER A N 1
ATOM 694 C CA . SER A 1 88 ? -6.486 -5.965 11.226 1.00 98.19 88 SER A CA 1
ATOM 695 C C . SER A 1 88 ? -6.779 -6.975 12.341 1.00 98.19 88 SER A C 1
ATOM 697 O O . SER A 1 88 ? -7.810 -6.865 13.009 1.00 98.19 88 SER A O 1
ATOM 699 N N . LEU A 1 89 ? -5.876 -7.933 12.572 1.00 98.19 89 LEU A N 1
ATOM 700 C CA . LEU A 1 89 ? -6.013 -8.915 13.652 1.00 98.19 89 LEU A CA 1
ATOM 701 C C . LEU A 1 89 ? -5.881 -8.274 15.038 1.00 98.19 89 LEU A C 1
ATOM 703 O O . LEU A 1 89 ? -6.575 -8.683 15.970 1.00 98.19 89 LEU A O 1
ATOM 707 N N . GLN A 1 90 ? -5.010 -7.277 15.182 1.00 98.31 90 GLN A N 1
ATOM 708 C CA . GLN A 1 90 ? -4.861 -6.529 16.426 1.00 98.31 90 GLN A CA 1
ATOM 709 C C . GLN A 1 90 ? -6.118 -5.709 16.742 1.00 98.31 90 GLN A C 1
ATOM 711 O O . GLN A 1 90 ? -6.606 -5.773 17.869 1.00 98.31 90 GLN A O 1
ATOM 716 N N . CYS A 1 91 ? -6.676 -4.997 15.757 1.00 98.25 91 CYS A N 1
ATOM 717 C CA . CYS A 1 91 ? -7.930 -4.255 15.906 1.00 98.25 91 CYS A CA 1
ATOM 718 C C . CYS A 1 91 ? -9.089 -5.169 16.318 1.00 98.25 91 CYS A C 1
ATOM 720 O O . CYS A 1 91 ? -9.864 -4.812 17.204 1.00 98.25 91 CYS A O 1
ATOM 722 N N . LEU A 1 92 ? -9.184 -6.360 15.713 1.00 98.38 92 LEU A N 1
ATOM 723 C CA . LEU A 1 92 ? -10.192 -7.352 16.087 1.00 98.38 92 LEU A CA 1
ATOM 724 C C . LEU A 1 92 ? -10.039 -7.773 17.553 1.00 98.38 92 LEU A C 1
ATOM 726 O O . LEU A 1 92 ? -11.006 -7.712 18.305 1.00 98.38 92 LEU A O 1
ATOM 730 N N . ARG A 1 93 ? -8.821 -8.136 17.972 1.00 98.31 93 ARG A N 1
ATOM 731 C CA . ARG A 1 93 ? -8.555 -8.572 19.348 1.00 98.31 93 ARG A CA 1
ATOM 732 C C . ARG A 1 93 ? -8.857 -7.482 20.374 1.00 98.31 93 ARG A C 1
ATOM 734 O O . ARG A 1 93 ? -9.451 -7.771 21.401 1.00 98.31 93 ARG A O 1
ATOM 741 N N . MET A 1 94 ? -8.476 -6.242 20.082 1.00 98.38 94 MET A N 1
ATOM 742 C CA . MET A 1 94 ? -8.744 -5.100 20.959 1.00 98.38 94 MET A CA 1
ATOM 743 C C . MET A 1 94 ? -10.250 -4.835 21.104 1.00 98.38 94 MET A C 1
ATOM 745 O O . MET A 1 94 ? -10.719 -4.507 22.189 1.00 98.38 94 MET A O 1
ATOM 749 N N . MET A 1 95 ? -11.021 -5.009 20.026 1.00 98.50 95 MET A N 1
ATOM 750 C CA . MET A 1 95 ? -12.479 -4.877 20.060 1.00 98.50 95 MET A CA 1
ATOM 751 C C . MET A 1 95 ? -13.147 -6.012 20.850 1.00 98.50 95 MET A C 1
ATOM 753 O O . MET A 1 95 ? -14.085 -5.755 21.600 1.00 98.50 95 MET A O 1
ATOM 757 N N . GLU A 1 96 ? -12.672 -7.251 20.694 1.00 98.00 96 GLU A N 1
ATOM 758 C CA . GLU A 1 96 ? -13.150 -8.405 21.469 1.00 98.00 96 GLU A CA 1
ATOM 759 C C . GLU A 1 96 ? -12.876 -8.221 22.967 1.00 98.00 96 GLU A C 1
ATOM 761 O O . GLU A 1 96 ? -13.783 -8.389 23.778 1.00 98.00 96 GLU A O 1
ATOM 766 N N . GLU A 1 97 ? -11.661 -7.801 23.321 1.00 98.31 97 GLU A N 1
ATOM 767 C CA . GLU A 1 97 ? -11.261 -7.526 24.702 1.00 98.31 97 GLU A CA 1
ATOM 768 C C . GLU A 1 97 ? -12.106 -6.401 25.322 1.00 98.31 97 GLU A C 1
ATOM 770 O O . GLU A 1 97 ? -12.619 -6.553 26.430 1.00 98.31 97 GLU A O 1
ATOM 775 N N . GLN A 1 98 ? -12.351 -5.308 24.589 1.00 98.44 98 GLN A N 1
ATOM 776 C CA . GLN A 1 98 ? -13.236 -4.238 25.060 1.00 98.44 98 GLN A CA 1
ATOM 777 C C . GLN A 1 98 ? -14.670 -4.735 25.299 1.00 98.44 98 GLN A C 1
ATOM 779 O O . GLN A 1 98 ? -15.274 -4.398 26.316 1.00 98.44 98 GLN A O 1
ATOM 784 N N . ALA A 1 99 ? -15.211 -5.557 24.396 1.00 98.25 99 ALA A N 1
ATOM 785 C CA . ALA A 1 99 ? -16.548 -6.122 24.561 1.00 98.25 99 ALA A CA 1
ATOM 786 C C . ALA A 1 99 ? -16.634 -7.064 25.774 1.00 98.25 99 ALA A C 1
ATOM 788 O O . ALA A 1 99 ? -17.668 -7.111 26.441 1.00 98.25 99 ALA A O 1
ATOM 789 N N . GLU A 1 100 ? -15.558 -7.794 26.076 1.00 98.25 100 GLU A N 1
ATOM 790 C CA . GLU A 1 100 ? -15.474 -8.671 27.244 1.00 98.25 100 GLU A CA 1
ATOM 791 C C . GLU A 1 100 ? -15.464 -7.862 28.552 1.00 98.25 100 GLU A C 1
ATOM 793 O O . GLU A 1 100 ? -16.239 -8.166 29.463 1.00 98.25 100 GLU A O 1
ATOM 798 N N . TYR A 1 101 ? -14.695 -6.767 28.607 1.00 98.56 101 TYR A N 1
ATOM 799 C CA . TYR A 1 101 ? -14.708 -5.833 29.740 1.00 98.56 101 TYR A CA 1
ATOM 800 C C . TYR A 1 101 ? -16.076 -5.171 29.952 1.00 98.56 101 TYR A C 1
ATOM 802 O O . TYR A 1 101 ? -16.572 -5.115 31.082 1.00 98.56 101 TYR A O 1
ATOM 810 N N . ASP A 1 102 ? -16.708 -4.693 28.879 1.00 98.62 102 ASP A N 1
ATOM 811 C CA . ASP A 1 102 ? -18.027 -4.057 28.954 1.00 98.62 102 ASP A CA 1
ATOM 812 C C . ASP A 1 102 ? -19.0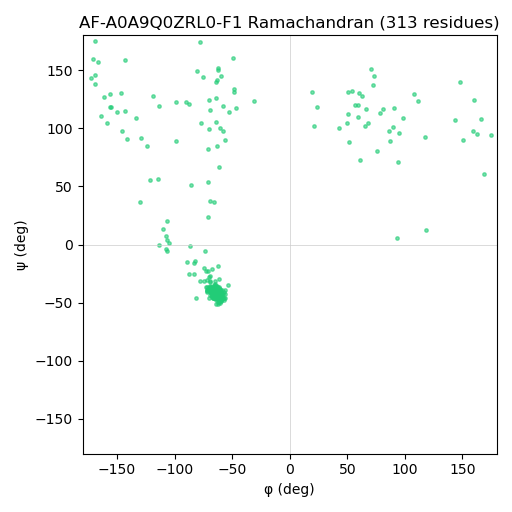99 -5.056 29.419 1.00 98.62 102 ASP A C 1
ATOM 814 O O . ASP A 1 102 ? -19.960 -4.727 30.241 1.00 98.62 102 ASP A O 1
ATOM 818 N N . MET A 1 103 ? -19.024 -6.302 28.940 1.00 98.44 103 MET A N 1
ATOM 819 C CA . MET A 1 103 ? -19.912 -7.385 29.358 1.00 98.44 103 MET A CA 1
ATOM 820 C C . MET A 1 103 ? -19.734 -7.733 30.842 1.00 98.44 103 MET A C 1
ATOM 822 O O . MET A 1 103 ? -20.734 -7.898 31.542 1.00 98.44 103 MET A O 1
ATOM 826 N N . GLU A 1 104 ? -18.498 -7.813 31.347 1.00 98.31 104 GLU A N 1
ATOM 827 C CA . GLU A 1 104 ? -18.229 -8.069 32.769 1.00 98.31 104 GLU A CA 1
ATOM 828 C C . GLU A 1 104 ? -18.757 -6.931 33.659 1.00 98.31 104 GLU A C 1
ATOM 830 O O . GLU A 1 104 ? -19.402 -7.181 34.684 1.00 98.31 104 GLU A O 1
ATOM 835 N N . ALA A 1 105 ? -18.552 -5.676 33.249 1.00 98.44 105 ALA A N 1
ATOM 836 C CA . ALA A 1 105 ? -19.081 -4.515 33.958 1.00 98.44 105 ALA A CA 1
ATOM 837 C C . ALA A 1 105 ? -20.617 -4.540 34.018 1.00 98.44 105 ALA A C 1
ATOM 839 O O . ALA A 1 105 ? -21.192 -4.375 35.099 1.00 98.44 105 ALA A O 1
ATOM 840 N N . LEU A 1 106 ? -21.282 -4.809 32.888 1.00 98.50 106 LEU A N 1
ATOM 841 C CA . LEU A 1 106 ? -22.738 -4.961 32.831 1.00 98.50 106 LEU A CA 1
ATOM 842 C C . LEU A 1 106 ? -23.225 -6.105 33.723 1.00 98.50 106 LEU A C 1
ATOM 844 O O . LEU A 1 106 ? -24.171 -5.914 34.491 1.00 98.50 106 LEU A O 1
ATOM 848 N N . GLN A 1 107 ? -22.566 -7.264 33.681 1.00 98.56 107 GLN A N 1
ATOM 849 C CA . GLN A 1 107 ? -22.923 -8.403 34.525 1.00 98.56 107 GLN A CA 1
ATOM 850 C C . GLN A 1 107 ? -22.860 -8.033 36.010 1.00 98.56 107 GLN A C 1
ATOM 852 O O . GLN A 1 107 ? -23.822 -8.262 36.739 1.00 98.56 107 GLN A O 1
ATOM 857 N N . LYS A 1 108 ? -21.789 -7.362 36.444 1.00 98.50 108 LYS A N 1
ATOM 858 C CA . LYS A 1 108 ? -21.646 -6.905 37.831 1.00 98.50 108 LYS A CA 1
ATOM 859 C C . LYS A 1 108 ? -22.747 -5.926 38.246 1.00 98.50 108 LYS A C 1
ATOM 861 O O . LYS A 1 108 ? -23.218 -5.972 39.382 1.00 98.50 108 LYS A O 1
ATOM 866 N N . THR A 1 109 ? -23.161 -5.032 37.347 1.00 97.88 109 THR A N 1
ATOM 867 C CA . THR A 1 109 ? -24.278 -4.116 37.629 1.00 97.88 109 THR A CA 1
ATOM 868 C C . THR A 1 109 ? -25.620 -4.837 37.707 1.00 97.88 109 THR A C 1
ATOM 870 O O . THR A 1 109 ? -26.416 -4.504 38.580 1.00 97.88 109 THR A O 1
ATOM 873 N N . ASN A 1 110 ? -25.848 -5.850 36.867 1.00 98.25 110 ASN A N 1
ATOM 874 C CA . ASN A 1 110 ? -27.045 -6.687 36.936 1.00 98.25 110 ASN A CA 1
ATOM 875 C C . ASN A 1 110 ? -27.093 -7.497 38.237 1.00 98.25 110 ASN A C 1
ATOM 877 O O . ASN A 1 110 ? -28.153 -7.580 38.850 1.00 98.25 110 ASN A O 1
ATOM 881 N N . ASP A 1 111 ? -25.961 -8.038 38.694 1.00 98.50 111 ASP A N 1
ATOM 882 C CA . ASP A 1 111 ? -25.888 -8.773 39.962 1.00 98.50 111 ASP A CA 1
ATOM 883 C C . ASP A 1 111 ? -26.241 -7.864 41.157 1.00 98.50 111 ASP A C 1
ATOM 885 O O . ASP A 1 111 ? -27.035 -8.245 42.019 1.00 98.50 111 ASP A O 1
ATOM 889 N N . LEU A 1 112 ? -25.713 -6.631 41.183 1.00 98.44 112 LEU A N 1
ATOM 890 C CA . LEU A 1 112 ? -26.055 -5.625 42.200 1.00 98.44 112 LEU A CA 1
ATOM 891 C C . LEU A 1 112 ? -27.520 -5.177 42.116 1.00 98.44 112 LEU A C 1
ATOM 893 O O . LEU A 1 112 ? -28.156 -4.949 43.146 1.00 98.44 112 LEU A O 1
ATOM 897 N N . LEU A 1 113 ? -28.058 -5.034 40.903 1.00 98.25 113 LEU A N 1
ATOM 898 C CA . LEU A 1 113 ? -29.464 -4.699 40.695 1.00 98.25 113 LEU A CA 1
ATOM 899 C C . LEU A 1 113 ? -30.371 -5.806 41.240 1.00 98.25 113 LEU A C 1
ATOM 901 O O . LEU A 1 113 ? -31.290 -5.502 41.991 1.00 98.25 113 LEU A O 1
ATOM 905 N N . ALA A 1 114 ? -30.068 -7.072 40.946 1.00 98.56 114 ALA A N 1
ATOM 906 C CA . ALA A 1 114 ? -30.825 -8.214 41.452 1.00 98.56 114 ALA A CA 1
ATOM 907 C C . ALA A 1 114 ? -30.795 -8.299 42.991 1.00 98.56 114 ALA A C 1
ATOM 909 O O . ALA A 1 114 ? -31.802 -8.636 43.614 1.00 98.56 114 ALA A O 1
ATOM 910 N N . GLU A 1 115 ? -29.665 -7.960 43.626 1.00 98.44 115 GLU A N 1
ATOM 911 C CA . GLU A 1 115 ? -29.580 -7.857 45.090 1.00 98.44 115 GLU A CA 1
ATOM 912 C C . GLU A 1 115 ? -30.504 -6.757 45.634 1.00 98.44 115 GLU A C 1
ATOM 914 O O . GLU A 1 115 ? -31.222 -6.980 46.610 1.00 98.44 115 GLU A O 1
ATOM 919 N N . LYS A 1 116 ? -30.534 -5.588 44.982 1.00 98.00 116 LYS A N 1
ATOM 920 C CA . LYS A 1 116 ? -31.395 -4.465 45.379 1.00 98.00 116 LYS A CA 1
ATOM 921 C C . LYS A 1 116 ? -32.874 -4.740 45.142 1.00 98.00 116 LYS A C 1
ATOM 923 O O . LYS A 1 116 ? -33.684 -4.389 45.992 1.00 98.00 116 LYS A O 1
ATOM 928 N N . GLU A 1 117 ? -33.230 -5.378 44.034 1.00 98.12 117 GLU A N 1
ATOM 929 C CA . GLU A 1 117 ? -34.603 -5.808 43.753 1.00 98.12 117 GLU A CA 1
ATOM 930 C C . GLU A 1 117 ? -35.093 -6.800 44.808 1.00 98.12 117 GLU A C 1
ATOM 932 O O . GLU A 1 117 ? -36.215 -6.673 45.293 1.00 98.12 117 GLU A O 1
ATOM 937 N N . LYS A 1 118 ? -34.228 -7.728 45.236 1.00 98.25 118 LYS A N 1
ATOM 938 C CA . LYS A 1 118 ? -34.541 -8.636 46.337 1.00 98.25 118 LYS A CA 1
ATOM 939 C C . LYS A 1 118 ? -34.715 -7.897 47.668 1.00 98.25 118 LYS A C 1
ATOM 941 O O . LYS A 1 118 ? -35.679 -8.162 48.372 1.00 98.25 118 LYS A O 1
ATOM 946 N N . GLU A 1 119 ? -33.818 -6.970 48.009 1.00 98.31 119 GLU A N 1
ATOM 947 C CA . GLU A 1 119 ? -33.939 -6.154 49.230 1.00 98.31 119 GLU A CA 1
ATOM 948 C C . GLU A 1 119 ? -35.248 -5.350 49.241 1.00 98.31 119 GLU A C 1
ATOM 950 O O . GLU A 1 119 ? -35.923 -5.278 50.265 1.00 98.31 119 GLU A O 1
ATOM 955 N N . VAL A 1 120 ? -35.634 -4.777 48.097 1.00 98.00 120 VAL A N 1
ATOM 956 C CA . VAL A 1 120 ? -36.918 -4.081 47.946 1.00 98.00 120 VAL A CA 1
ATOM 957 C C . VAL A 1 120 ? -38.083 -5.045 48.143 1.00 98.00 120 VAL A C 1
ATOM 959 O O . VAL A 1 120 ? -38.983 -4.723 48.912 1.00 98.00 120 VAL A O 1
ATOM 962 N N . GLN A 1 121 ? -38.048 -6.224 47.520 1.00 97.94 121 GLN A N 1
ATOM 963 C CA . GLN A 1 121 ? -39.096 -7.230 47.683 1.00 97.94 121 GLN A CA 1
ATOM 964 C C . GLN A 1 121 ? -39.245 -7.661 49.154 1.00 97.94 121 GLN A C 1
ATOM 966 O O . GLN A 1 121 ? -40.356 -7.668 49.680 1.00 97.94 121 GLN A O 1
ATOM 971 N N . ASP A 1 122 ? -38.136 -7.948 49.841 1.00 97.62 122 ASP A N 1
ATOM 972 C CA . ASP A 1 122 ? -38.138 -8.336 51.257 1.00 97.62 122 ASP A CA 1
ATOM 973 C C . ASP A 1 122 ? -38.747 -7.217 52.143 1.00 97.62 122 ASP A C 1
ATOM 975 O O . ASP A 1 122 ? -39.523 -7.488 53.064 1.00 97.62 122 ASP A O 1
ATOM 979 N N . LEU A 1 123 ? -38.438 -5.945 51.851 1.00 97.19 123 LEU A N 1
ATOM 980 C CA . LEU A 1 123 ? -39.005 -4.786 52.559 1.00 97.19 123 LEU A CA 1
ATOM 981 C C . LEU A 1 123 ? -40.494 -4.565 52.246 1.00 97.19 123 LEU A C 1
ATOM 983 O O . LEU A 1 123 ? -41.258 -4.189 53.138 1.00 97.19 123 LEU A O 1
ATOM 987 N N . GLU A 1 124 ? -40.918 -4.776 51.001 1.00 96.00 124 GLU A N 1
ATOM 988 C CA . GLU A 1 124 ? -42.327 -4.707 50.597 1.00 96.00 124 GLU A CA 1
ATOM 989 C C . GLU A 1 124 ? -43.162 -5.769 51.326 1.00 96.00 124 GLU A C 1
ATOM 991 O O . GLU A 1 124 ? -44.236 -5.447 51.842 1.00 96.00 124 GLU A O 1
ATOM 996 N N . GLU A 1 125 ? -42.641 -6.992 51.458 1.00 95.75 125 GLU A N 1
ATOM 997 C CA . GLU A 1 125 ? -43.272 -8.076 52.223 1.00 95.75 125 GLU A CA 1
ATOM 998 C C . GLU A 1 125 ? -43.394 -7.727 53.722 1.00 95.75 125 GLU A C 1
ATOM 1000 O O . GLU A 1 125 ? -44.442 -7.957 54.339 1.00 95.75 125 GLU A O 1
ATOM 1005 N N . GLU A 1 126 ? -42.368 -7.113 54.327 1.00 95.31 126 GLU A N 1
ATOM 1006 C CA . GLU A 1 126 ? -42.436 -6.645 55.721 1.00 95.31 126 GLU A CA 1
ATOM 1007 C C . GLU A 1 126 ? -43.491 -5.539 55.906 1.00 95.31 126 GLU A C 1
ATOM 1009 O O . GLU A 1 126 ? -44.260 -5.556 56.878 1.00 95.31 126 GLU A O 1
ATOM 1014 N N . LEU A 1 127 ? -43.567 -4.589 54.968 1.00 93.25 127 LEU A N 1
ATOM 1015 C CA . LEU A 1 127 ? -44.574 -3.526 54.992 1.00 93.25 127 LEU A CA 1
ATOM 1016 C C . LEU A 1 127 ? -45.996 -4.078 54.839 1.00 93.25 127 LEU A C 1
ATOM 1018 O O . LEU A 1 127 ? -46.889 -3.638 55.573 1.00 93.25 127 LEU A O 1
ATOM 1022 N N . GLU A 1 128 ? -46.211 -5.052 53.951 1.00 93.25 128 GLU A N 1
ATOM 1023 C CA . GLU A 1 128 ? -47.507 -5.717 53.778 1.00 93.25 128 GLU A CA 1
ATOM 1024 C C . GLU A 1 128 ? -47.935 -6.430 55.071 1.00 93.25 128 GLU A C 1
ATOM 1026 O O . GLU A 1 128 ? -49.054 -6.223 55.556 1.00 93.25 128 GLU A O 1
ATOM 1031 N N . PHE A 1 129 ? -47.019 -7.165 55.710 1.00 92.44 129 PHE A N 1
ATOM 1032 C CA . PHE A 1 129 ? -47.273 -7.826 56.992 1.00 92.44 129 PHE A CA 1
ATOM 1033 C C . PHE A 1 129 ? -47.647 -6.834 58.109 1.00 92.44 129 PHE A C 1
ATOM 1035 O O . PHE A 1 129 ? -48.582 -7.065 58.889 1.00 92.44 129 PHE A O 1
ATOM 1042 N N . LEU A 1 130 ? -46.940 -5.703 58.205 1.00 89.06 130 LEU A N 1
ATOM 1043 C CA . LEU A 1 130 ? -47.246 -4.662 59.191 1.00 89.06 130 LEU A CA 1
ATOM 1044 C C . LEU A 1 130 ? -48.605 -4.000 58.927 1.00 89.06 130 LEU A C 1
ATOM 1046 O O . LEU A 1 130 ? -49.347 -3.717 59.876 1.00 89.06 130 LEU A O 1
ATOM 1050 N N . GLN A 1 131 ? -48.954 -3.780 57.661 1.00 89.88 131 GLN A N 1
ATOM 1051 C CA . GLN A 1 131 ? -50.237 -3.207 57.264 1.00 89.88 131 GLN A CA 1
ATOM 1052 C C . GLN A 1 131 ? -51.409 -4.164 57.539 1.00 89.88 131 GLN A C 1
ATOM 1054 O O . GLN A 1 131 ? -52.445 -3.732 58.064 1.00 89.88 131 GLN A O 1
ATOM 1059 N N . GLU A 1 132 ? -51.251 -5.461 57.267 1.00 88.12 132 GLU A N 1
ATOM 1060 C CA . GLU A 1 132 ? -52.233 -6.495 57.621 1.00 88.12 132 GLU A CA 1
ATOM 1061 C C . GLU A 1 132 ? -52.447 -6.543 59.143 1.00 88.12 132 GLU A C 1
ATOM 1063 O O . GLU A 1 132 ? -53.579 -6.487 59.634 1.00 88.12 132 GLU A O 1
ATOM 1068 N N . LYS A 1 133 ? -51.362 -6.516 59.924 1.00 84.12 133 LYS A N 1
ATOM 1069 C CA . LYS A 1 133 ? -51.436 -6.489 61.392 1.00 84.12 133 LYS A CA 1
ATOM 1070 C C . LYS A 1 133 ? -52.126 -5.228 61.933 1.00 84.12 133 LYS A C 1
ATOM 1072 O O . LYS A 1 133 ? -52.869 -5.309 62.914 1.00 84.12 133 LYS A O 1
ATOM 1077 N N . ALA A 1 134 ? -51.909 -4.067 61.313 1.00 77.25 134 ALA A N 1
ATOM 1078 C CA . ALA A 1 134 ? -52.545 -2.807 61.709 1.00 77.25 134 ALA A CA 1
ATOM 1079 C C . ALA A 1 134 ? -54.045 -2.751 61.358 1.00 77.25 134 ALA A C 1
ATOM 1081 O O . ALA A 1 134 ? -54.826 -2.107 62.065 1.00 77.25 134 ALA A O 1
ATOM 1082 N N . THR A 1 135 ? -54.463 -3.432 60.289 1.00 65.00 135 THR A N 1
ATOM 1083 C CA . THR A 1 135 ? -55.866 -3.496 59.846 1.00 65.00 135 THR A CA 1
ATOM 1084 C C . THR A 1 135 ? -56.658 -4.626 60.519 1.00 65.00 135 THR A C 1
ATOM 1086 O O . THR A 1 135 ? -57.859 -4.469 60.735 1.00 65.00 135 THR A O 1
ATOM 1089 N N . GLY A 1 136 ? -56.001 -5.696 60.981 1.00 59.31 136 GLY A N 1
ATOM 1090 C CA . GLY A 1 136 ? -56.609 -6.797 61.745 1.00 59.31 136 GLY A CA 1
ATOM 1091 C C . GLY A 1 136 ? -56.988 -6.482 63.204 1.00 59.31 136 GLY A C 1
ATOM 1092 O O . GLY A 1 136 ? -57.615 -7.310 63.860 1.00 59.31 136 GLY A O 1
ATOM 1093 N N . SER A 1 137 ? -56.651 -5.293 63.727 1.00 50.47 137 SER A N 1
ATOM 1094 C CA . SER A 1 137 ? -56.914 -4.886 65.123 1.00 50.47 137 SER A CA 1
ATOM 1095 C C . SER A 1 137 ? -58.045 -3.851 65.289 1.00 50.47 137 SER A C 1
ATOM 1097 O O . SER A 1 137 ? -58.110 -3.175 66.320 1.00 50.47 137 SER A O 1
ATOM 1099 N N . LYS A 1 138 ? -58.950 -3.698 64.312 1.00 50.69 138 LYS A N 1
ATOM 1100 C CA . LYS A 1 138 ? -60.143 -2.838 64.445 1.00 50.69 138 LYS A CA 1
ATOM 1101 C C . LYS A 1 138 ? -61.448 -3.600 64.185 1.00 50.69 138 LYS A C 1
ATOM 1103 O O . LYS A 1 138 ? -62.020 -3.529 63.104 1.00 50.69 138 LYS A O 1
ATOM 1108 N N . ALA A 1 139 ? -61.937 -4.255 65.233 1.00 48.00 139 ALA A N 1
ATOM 1109 C CA . ALA A 1 139 ? -63.354 -4.265 65.608 1.00 48.00 139 ALA A CA 1
ATOM 1110 C C . ALA A 1 139 ? -63.404 -3.506 66.954 1.00 48.00 139 ALA A C 1
ATOM 1112 O O . ALA A 1 139 ? -62.603 -3.813 67.830 1.00 48.00 139 ALA A O 1
ATOM 1113 N N . ASP A 1 140 ? -64.098 -2.379 67.125 1.00 41.12 140 ASP A N 1
ATOM 1114 C CA . ASP A 1 140 ? -65.548 -2.189 67.006 1.00 41.12 140 ASP A CA 1
ATOM 1115 C C . ASP A 1 140 ? -65.967 -0.838 66.380 1.00 41.12 140 ASP A C 1
ATOM 1117 O O . ASP A 1 140 ? -65.225 0.147 66.459 1.00 41.12 140 ASP A O 1
ATOM 1121 N N . PRO A 1 141 ? -67.197 -0.750 65.830 1.00 57.19 141 PRO A N 1
ATOM 1122 C CA . PRO A 1 141 ? -67.870 0.499 65.502 1.00 57.19 141 PRO A CA 1
ATOM 1123 C C . PRO A 1 141 ? -68.706 0.983 66.702 1.00 57.19 141 PRO A C 1
ATOM 1125 O O . PRO A 1 141 ? -69.614 0.291 67.155 1.00 57.19 141 PRO A O 1
ATOM 1128 N N . SER A 1 142 ? -68.462 2.195 67.200 1.00 47.53 142 SER A N 1
ATOM 1129 C CA . SER A 1 142 ? -69.462 2.901 68.007 1.00 47.53 142 SER A CA 1
ATOM 1130 C C . SER A 1 142 ? -69.380 4.402 67.776 1.00 47.53 142 SER A C 1
ATOM 1132 O O . SER A 1 142 ? -68.319 5.019 67.813 1.00 47.53 142 SER A O 1
ATOM 1134 N N . GLU A 1 143 ? -70.560 4.933 67.509 1.00 46.97 143 GLU A N 1
ATOM 1135 C CA . GLU A 1 143 ? -70.920 6.265 67.061 1.00 46.97 143 GLU A CA 1
ATOM 1136 C C . GLU A 1 143 ? -70.565 7.385 68.049 1.00 46.97 143 GLU A C 1
ATOM 1138 O O . GLU A 1 143 ? -70.806 7.261 69.247 1.00 46.97 143 GLU A O 1
ATOM 1143 N N . ALA A 1 144 ? -70.117 8.528 67.522 1.00 41.12 144 ALA A N 1
ATOM 1144 C CA . ALA A 1 144 ? -70.569 9.855 67.953 1.00 41.12 144 ALA A CA 1
ATOM 1145 C C . ALA A 1 144 ? -70.168 10.880 66.879 1.00 41.12 144 ALA A C 1
ATOM 1147 O O . ALA A 1 144 ? -68.985 11.105 66.629 1.00 41.12 144 ALA A O 1
ATOM 1148 N N . GLY A 1 145 ? -71.166 11.420 66.179 1.00 42.06 145 GLY A N 1
ATOM 1149 C CA . GLY A 1 145 ? -70.980 12.209 64.966 1.00 42.06 145 GLY A CA 1
ATOM 1150 C C . GLY A 1 145 ? -70.524 13.655 65.160 1.00 42.06 145 GLY A C 1
ATOM 1151 O O . GLY A 1 145 ? -70.485 14.177 66.265 1.00 42.06 145 GLY A O 1
ATOM 1152 N N . CYS A 1 146 ? -70.254 14.294 64.024 1.00 34.34 146 CYS A N 1
ATOM 1153 C CA . CYS A 1 146 ? -70.731 15.629 63.673 1.00 34.34 146 CYS A CA 1
ATOM 1154 C C . CYS A 1 146 ? -70.715 15.731 62.143 1.00 34.34 146 CYS A C 1
ATOM 1156 O O . CYS A 1 146 ? -69.736 15.363 61.495 1.00 34.34 146 CYS A O 1
ATOM 1158 N N . ALA A 1 147 ? -71.840 16.169 61.586 1.00 49.47 147 ALA A N 1
ATOM 1159 C CA . ALA A 1 147 ? -72.001 16.516 60.182 1.00 49.47 147 ALA A CA 1
ATOM 1160 C C . ALA A 1 147 ? -71.078 17.687 59.793 1.00 49.47 147 ALA A C 1
ATOM 1162 O O . ALA A 1 147 ? -70.788 18.523 60.643 1.00 49.47 147 ALA A O 1
ATOM 1163 N N . GLU A 1 148 ? -70.628 17.755 58.537 1.00 42.41 148 GLU A N 1
ATOM 1164 C CA . GLU A 1 148 ? -71.192 18.639 57.497 1.00 42.41 148 GLU A CA 1
ATOM 1165 C C . GLU A 1 148 ? -70.560 18.343 56.113 1.00 42.41 148 GLU A C 1
ATOM 1167 O O . GLU A 1 148 ? -69.384 17.998 56.022 1.00 42.41 148 GLU A O 1
ATOM 1172 N N . ASP A 1 149 ? -71.413 18.440 55.080 1.00 35.94 149 ASP A N 1
ATOM 1173 C CA . ASP A 1 149 ? -71.212 18.576 53.619 1.00 35.94 149 ASP A CA 1
ATOM 1174 C C . ASP A 1 149 ? -70.245 17.630 52.869 1.00 35.94 149 ASP A C 1
ATOM 1176 O O . ASP A 1 149 ? -69.029 17.721 52.969 1.00 35.94 149 ASP A O 1
ATOM 1180 N N . SER A 1 150 ? -70.701 16.626 52.095 1.00 49.25 150 SER A N 1
ATOM 1181 C CA . SER A 1 150 ? -71.415 16.690 50.787 1.00 49.25 150 SER A CA 1
ATOM 1182 C C . SER A 1 150 ? -70.811 17.727 49.826 1.00 49.25 150 SER A C 1
ATOM 1184 O O . SER A 1 150 ? -71.043 18.914 49.971 1.00 49.25 150 SER A O 1
ATOM 1186 N N . ALA A 1 151 ? -69.995 17.359 48.835 1.00 41.88 151 ALA A N 1
ATOM 1187 C CA . ALA A 1 151 ? -70.361 16.569 47.653 1.00 41.88 151 ALA A CA 1
ATOM 1188 C C . ALA A 1 151 ? -69.146 15.735 47.174 1.00 41.88 151 ALA A C 1
ATOM 1190 O O . ALA A 1 151 ? -68.075 16.274 46.919 1.00 41.88 151 ALA A O 1
ATOM 1191 N N . SER A 1 152 ? -69.183 14.401 47.244 1.00 46.97 152 SER A N 1
ATOM 1192 C CA . SER A 1 152 ? -69.732 13.463 46.244 1.00 46.97 152 SER A CA 1
ATOM 1193 C C . SER A 1 152 ? -68.949 13.476 44.916 1.00 46.97 152 SER A C 1
ATOM 1195 O O . SER A 1 152 ? -69.107 14.386 44.110 1.00 46.97 152 SER A O 1
ATOM 1197 N N . THR A 1 153 ? -68.080 12.482 44.685 1.00 39.12 153 THR A N 1
ATOM 1198 C CA . THR A 1 153 ? -68.375 11.299 43.825 1.00 39.12 153 THR A CA 1
ATOM 1199 C C . THR A 1 153 ? -67.575 11.443 42.521 1.00 39.12 153 THR A C 1
ATOM 1201 O O . THR A 1 153 ? -67.572 12.508 41.932 1.00 39.12 153 THR A O 1
ATOM 1204 N N . SER A 1 154 ? -66.803 10.490 42.000 1.00 39.19 154 SER A N 1
ATOM 1205 C CA . SER A 1 154 ? -66.946 9.035 41.864 1.00 39.19 154 SER A CA 1
ATOM 1206 C C . SER A 1 154 ? -65.564 8.510 41.419 1.00 39.19 154 SER A C 1
ATOM 1208 O O . SER A 1 154 ? -64.905 9.187 40.639 1.00 39.19 154 SER A O 1
ATOM 1210 N N . ARG A 1 155 ? -65.051 7.385 41.941 1.00 39.56 155 ARG A N 1
ATOM 1211 C CA . ARG A 1 155 ? -65.110 6.049 41.288 1.00 39.56 155 ARG A CA 1
ATOM 1212 C C . ARG A 1 155 ? -64.619 6.061 39.825 1.00 39.56 155 ARG A C 1
ATOM 1214 O O . ARG A 1 155 ? -65.150 6.797 39.012 1.00 39.56 155 ARG A O 1
ATOM 1221 N N . ASN A 1 156 ? -63.738 5.176 39.371 1.00 39.50 156 ASN A N 1
ATOM 1222 C CA . ASN A 1 156 ? -63.688 3.747 39.658 1.00 39.50 156 ASN A CA 1
ATOM 1223 C C . ASN A 1 156 ? -62.391 3.126 39.120 1.00 39.50 156 ASN A C 1
ATOM 1225 O O . ASN A 1 156 ? -61.781 3.607 38.173 1.00 39.50 156 ASN A O 1
ATOM 1229 N N . SER A 1 157 ? -62.100 1.977 39.713 1.00 44.22 157 SER A N 1
ATOM 1230 C CA . SER A 1 157 ? -61.233 0.900 39.257 1.00 44.22 157 SER A CA 1
ATOM 1231 C C . SER A 1 157 ? -61.467 0.422 37.808 1.00 44.22 157 SER A C 1
ATOM 1233 O O . SER A 1 157 ? -62.582 0.516 37.293 1.00 44.22 157 SER A O 1
ATOM 1235 N N . PHE A 1 158 ? -60.428 -0.246 37.287 1.00 37.12 158 PHE A N 1
ATOM 1236 C CA . PHE A 1 158 ? -60.417 -1.398 36.371 1.00 37.12 158 PHE A CA 1
ATOM 1237 C C . PHE A 1 158 ? -59.916 -1.198 34.929 1.00 37.12 158 PHE A C 1
ATOM 1239 O O . PHE A 1 158 ? -60.544 -0.547 34.104 1.00 37.12 158 PHE A O 1
ATOM 1246 N N . LYS A 1 159 ? -58.906 -2.038 34.645 1.00 38.25 159 LYS A N 1
ATOM 1247 C CA . LYS A 1 159 ? -58.595 -2.760 33.400 1.00 38.25 159 LYS A CA 1
ATOM 1248 C C . LYS A 1 159 ? -57.770 -2.029 32.347 1.00 38.25 159 LYS A C 1
ATOM 1250 O O . LYS A 1 159 ? -58.271 -1.369 31.448 1.00 38.25 159 LYS A O 1
ATOM 1255 N N . GLU A 1 160 ? -56.487 -2.349 32.404 1.00 36.56 160 GLU A N 1
ATOM 1256 C CA . GLU A 1 160 ? -55.551 -2.291 31.297 1.00 36.56 160 GLU A CA 1
ATOM 1257 C C . GLU A 1 160 ? -55.887 -3.373 30.256 1.00 36.56 160 GLU A C 1
ATOM 1259 O O . GLU A 1 160 ? -55.826 -4.578 30.520 1.00 36.56 160 GLU A O 1
ATOM 1264 N N . LYS A 1 161 ? -56.271 -2.934 29.055 1.00 41.56 161 LYS A N 1
ATOM 1265 C CA . LYS A 1 161 ? -56.018 -3.670 27.816 1.00 41.56 161 LYS A CA 1
ATOM 1266 C C . LYS A 1 161 ? -56.017 -2.712 26.624 1.00 41.56 161 LYS A C 1
ATOM 1268 O O . LYS A 1 161 ? -57.040 -2.121 26.316 1.00 41.56 161 LYS A O 1
ATOM 1273 N N . GLN A 1 162 ? -54.855 -2.666 25.975 1.00 36.16 162 GLN A N 1
ATOM 1274 C CA . GLN A 1 162 ? -54.607 -2.596 24.531 1.00 36.16 162 GLN A CA 1
ATOM 1275 C C . GLN A 1 162 ? -55.244 -1.496 23.648 1.00 36.16 162 GLN A C 1
ATOM 1277 O O . GLN A 1 162 ? -56.457 -1.379 23.533 1.00 36.16 162 GLN A O 1
ATOM 1282 N N . VAL A 1 163 ? -54.337 -0.915 22.844 1.00 34.25 163 VAL A N 1
ATOM 1283 C CA . VAL A 1 163 ? -54.480 -0.465 21.440 1.00 34.25 163 VAL A CA 1
ATOM 1284 C C . VAL A 1 163 ? -54.950 0.984 21.208 1.00 34.25 163 VAL A C 1
ATOM 1286 O O . VAL A 1 163 ? -56.124 1.314 21.272 1.00 34.25 163 VAL A O 1
ATOM 1289 N N . GLU A 1 164 ? -53.945 1.818 20.898 1.00 41.69 164 GLU A N 1
ATOM 1290 C CA . GLU A 1 164 ? -53.768 2.545 19.622 1.00 41.69 164 GLU A CA 1
ATOM 1291 C C . GLU A 1 164 ? -54.867 3.529 19.161 1.00 41.69 164 GLU A C 1
ATOM 1293 O O . GLU A 1 164 ? -55.989 3.146 18.845 1.00 41.69 164 GLU A O 1
ATOM 1298 N N . GLY A 1 165 ? -54.493 4.809 18.993 1.00 32.38 165 GLY A N 1
ATOM 1299 C CA . GLY A 1 165 ? -55.272 5.762 18.188 1.00 32.38 165 GLY A CA 1
ATOM 1300 C C . GLY A 1 165 ? -55.194 7.240 18.592 1.00 32.38 165 GLY A C 1
ATOM 1301 O O . GLY A 1 165 ? -56.032 7.723 19.337 1.00 32.38 165 GLY A O 1
ATOM 1302 N N . SER A 1 166 ? -54.219 7.962 18.025 1.00 42.81 166 SER A N 1
ATOM 1303 C CA . SER A 1 166 ? -54.255 9.374 17.576 1.00 42.81 166 SER A CA 1
ATOM 1304 C C . SER A 1 166 ? -55.270 10.374 18.181 1.00 42.81 166 SER A C 1
ATOM 1306 O O . SER A 1 166 ? -56.448 10.332 17.841 1.00 42.81 166 SER A O 1
ATOM 1308 N N . ASN A 1 167 ? -54.783 11.441 18.839 1.00 39.62 167 ASN A N 1
ATOM 1309 C CA . ASN A 1 167 ? -54.623 12.797 18.254 1.00 39.62 167 ASN A CA 1
ATOM 1310 C C . ASN A 1 167 ? -54.510 13.927 19.309 1.00 39.62 167 ASN A C 1
ATOM 1312 O O . ASN A 1 167 ? -55.445 14.192 20.051 1.00 39.62 167 ASN A O 1
ATOM 1316 N N . LYS A 1 168 ? -53.402 14.674 19.185 1.00 54.12 168 LYS A N 1
ATOM 1317 C CA . LYS A 1 168 ? -53.243 16.147 19.193 1.00 54.12 168 LYS A CA 1
ATOM 1318 C C . LYS A 1 168 ? -53.603 17.005 20.428 1.00 54.12 168 LYS A C 1
ATOM 1320 O O . LYS A 1 168 ? -54.753 17.128 20.824 1.00 54.12 168 LYS A O 1
ATOM 1325 N N . ASN A 1 169 ? -52.583 17.810 20.768 1.00 46.69 169 ASN A N 1
ATOM 1326 C CA . ASN A 1 169 ? -52.571 19.168 21.340 1.00 46.69 169 ASN A CA 1
ATOM 1327 C C . ASN A 1 169 ? -52.450 19.324 22.866 1.00 46.69 169 ASN A C 1
ATOM 1329 O O . ASN A 1 169 ? -53.440 19.417 23.581 1.00 46.69 169 ASN A O 1
ATOM 1333 N N . ILE A 1 170 ? -51.207 19.545 23.310 1.00 44.09 170 ILE A N 1
ATOM 1334 C CA . ILE A 1 170 ? -50.845 20.314 24.514 1.00 44.09 170 ILE A CA 1
ATOM 1335 C C . ILE A 1 170 ? -49.781 21.316 24.030 1.00 44.09 170 ILE A C 1
ATOM 1337 O O . ILE A 1 170 ? -48.687 20.919 23.650 1.00 44.09 170 ILE A O 1
ATOM 1341 N N . ILE A 1 171 ? -50.174 22.524 23.621 1.00 45.06 171 ILE A N 1
ATOM 1342 C CA . ILE A 1 171 ? -50.195 23.748 24.443 1.00 45.06 171 ILE A CA 1
ATOM 1343 C C . ILE A 1 171 ? -48.847 24.000 25.137 1.00 45.06 171 ILE A C 1
ATOM 1345 O O . ILE A 1 171 ? -48.603 23.577 26.259 1.00 45.06 171 ILE A O 1
ATOM 1349 N N . THR A 1 172 ? -47.992 24.706 24.396 1.00 48.16 172 THR A N 1
ATOM 1350 C CA . THR A 1 172 ? -47.272 25.926 24.789 1.00 48.16 172 THR A CA 1
ATOM 1351 C C . THR A 1 172 ? -47.120 26.175 26.292 1.00 48.16 172 THR A C 1
ATOM 1353 O O . THR A 1 172 ? -48.021 26.711 26.935 1.00 48.16 172 THR A O 1
ATOM 1356 N N . GLY A 1 173 ? -45.926 25.890 26.811 1.00 35.31 173 GLY A N 1
ATOM 1357 C CA . GLY A 1 173 ? -45.475 26.312 28.133 1.00 35.31 173 GLY A CA 1
ATOM 1358 C C . GLY A 1 173 ? -43.985 26.656 28.117 1.00 35.31 173 GLY A C 1
ATOM 1359 O O . GLY A 1 173 ? -43.155 25.778 27.922 1.00 35.31 173 GLY A O 1
ATOM 1360 N N . ASN A 1 174 ? -43.695 27.936 28.365 1.00 44.03 174 ASN A N 1
ATOM 1361 C CA . ASN A 1 174 ? -42.433 28.512 28.852 1.00 44.03 174 ASN A CA 1
ATOM 1362 C C . ASN A 1 174 ? -41.245 28.659 27.884 1.00 44.03 174 ASN A C 1
ATOM 1364 O O . ASN A 1 174 ? -40.243 27.959 27.952 1.00 44.03 174 ASN A O 1
ATOM 1368 N N . SER A 1 175 ? -41.299 29.725 27.085 1.00 46.66 175 SER A N 1
ATOM 1369 C CA . SER A 1 175 ? -40.166 30.352 26.393 1.00 46.66 175 SER A CA 1
ATOM 1370 C C . SER A 1 175 ? -39.432 31.377 27.280 1.00 46.66 175 SER A C 1
ATOM 1372 O O . SER A 1 175 ? -39.252 32.524 26.875 1.00 46.66 175 SER A O 1
ATOM 1374 N N . SER A 1 176 ? -39.049 31.006 28.507 1.00 48.91 176 SER A N 1
ATOM 1375 C CA . SER A 1 176 ? -38.364 31.917 29.445 1.00 48.91 176 SER A CA 1
ATOM 1376 C C . SER A 1 176 ? -36.874 31.625 29.659 1.00 48.91 176 SER A C 1
ATOM 1378 O O . SER A 1 176 ? -36.265 32.280 30.491 1.00 48.91 176 SER A O 1
ATOM 1380 N N . SER A 1 177 ? -36.263 30.703 28.904 1.00 51.66 177 SER A N 1
ATOM 1381 C CA . SER A 1 177 ? -34.809 30.436 28.947 1.00 51.66 177 SER A CA 1
ATOM 1382 C C . SER A 1 177 ? -34.055 30.875 27.680 1.00 51.66 177 SER A C 1
ATOM 1384 O O . SER A 1 177 ? -32.928 30.446 27.458 1.00 51.66 177 SER A O 1
ATOM 1386 N N . LEU A 1 178 ? -34.678 31.679 26.806 1.00 49.03 178 LEU A N 1
ATOM 1387 C CA . LEU A 1 178 ? -34.114 32.041 25.495 1.00 49.03 178 LEU A CA 1
ATOM 1388 C C . LEU A 1 178 ? -33.237 33.311 25.521 1.00 49.03 178 LEU A C 1
ATOM 1390 O O . LEU A 1 178 ? -32.502 33.544 24.571 1.00 49.03 178 LEU A O 1
ATOM 1394 N N . PHE A 1 179 ? -33.295 34.120 26.586 1.00 48.75 179 PHE A N 1
ATOM 1395 C CA . PHE A 1 179 ? -32.692 35.464 26.614 1.00 48.75 179 PHE A CA 1
ATOM 1396 C C . PHE A 1 179 ? -31.427 35.616 27.473 1.00 48.75 179 PHE A C 1
ATOM 1398 O O . PHE A 1 179 ? -30.832 36.686 27.456 1.00 48.75 179 PHE A O 1
ATOM 1405 N N . GLU A 1 180 ? -30.978 34.586 28.195 1.00 56.28 180 GLU A N 1
ATOM 1406 C CA . GLU A 1 180 ? -29.775 34.714 29.041 1.00 56.28 180 GLU A CA 1
ATOM 1407 C C . GLU A 1 180 ? -28.458 34.532 28.274 1.00 56.28 180 GLU A C 1
ATOM 1409 O O . GLU A 1 180 ? -27.427 34.98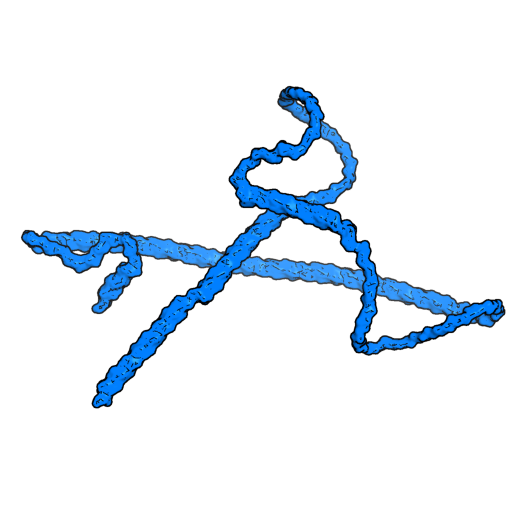6 28.746 1.00 56.28 180 GLU A O 1
ATOM 1414 N N . PHE A 1 181 ? -28.489 33.972 27.060 1.00 57.50 181 PHE A N 1
ATOM 1415 C CA . PHE A 1 181 ? -27.276 33.650 26.296 1.00 57.50 181 PHE A CA 1
ATOM 1416 C C . PHE A 1 181 ? -26.985 34.602 25.133 1.00 57.50 181 PHE A C 1
ATOM 1418 O O . PHE A 1 181 ? -26.030 34.383 24.392 1.00 57.50 181 PHE A O 1
ATOM 1425 N N . GLU A 1 182 ? -27.795 35.641 24.913 1.00 75.69 182 GLU A N 1
ATOM 1426 C CA . GLU A 1 182 ? -27.647 36.516 23.738 1.00 75.69 182 GLU A CA 1
ATOM 1427 C C . GLU A 1 182 ? -26.365 37.370 23.831 1.00 75.69 182 GLU A C 1
ATOM 1429 O O . GLU A 1 182 ? -25.640 37.538 22.843 1.00 75.69 182 GLU A O 1
ATOM 1434 N N . ASP A 1 183 ? -26.006 37.798 25.045 1.00 74.25 183 ASP A N 1
ATOM 1435 C CA . ASP A 1 183 ? -24.765 38.527 25.328 1.00 74.25 183 ASP A CA 1
ATOM 1436 C C . ASP A 1 183 ? -23.523 37.632 25.181 1.00 74.25 183 ASP A C 1
ATOM 1438 O O . ASP A 1 183 ? -22.513 38.042 24.598 1.00 74.25 183 ASP A O 1
ATOM 1442 N N . GLU A 1 184 ? -23.603 36.377 25.623 1.00 83.81 184 GLU A N 1
ATOM 1443 C CA . GLU A 1 184 ? -22.528 35.391 25.473 1.00 83.81 184 GLU A CA 1
ATOM 1444 C C . GLU A 1 184 ? -22.386 34.931 24.023 1.00 83.81 184 GLU A C 1
ATOM 1446 O O . GLU A 1 184 ? -21.271 34.836 23.508 1.00 83.81 184 GLU A O 1
ATOM 1451 N N . GLN A 1 185 ? -23.496 34.737 23.312 1.00 82.12 185 GLN A N 1
ATOM 1452 C CA . GLN A 1 185 ? -23.503 34.428 21.886 1.00 82.12 185 GLN A CA 1
ATOM 1453 C C . GLN A 1 185 ? -22.882 35.575 21.079 1.00 82.12 185 GLN A C 1
ATOM 1455 O O . GLN A 1 185 ? -22.079 35.334 20.168 1.00 82.12 185 GLN A O 1
ATOM 1460 N N . SER A 1 186 ? -23.184 36.825 21.438 1.00 80.31 186 SER A N 1
ATOM 1461 C CA . SER A 1 186 ? -22.567 38.019 20.854 1.00 80.31 186 SER A CA 1
ATOM 1462 C C . SER A 1 186 ? -21.065 38.093 21.162 1.00 80.31 186 SER A C 1
ATOM 1464 O O . SER A 1 186 ? -20.252 38.311 20.252 1.00 80.31 186 SER A O 1
ATOM 1466 N N . TYR A 1 187 ? -20.662 37.817 22.407 1.00 91.31 187 TYR A N 1
ATOM 1467 C CA . TYR A 1 187 ? -19.259 37.781 22.829 1.00 91.31 187 TYR A CA 1
ATOM 1468 C C . TYR A 1 187 ? -18.452 36.690 22.107 1.00 91.31 187 TYR A C 1
ATOM 1470 O O . TYR A 1 187 ? -17.359 36.958 21.591 1.00 91.31 187 TYR A O 1
ATOM 1478 N N . ILE A 1 188 ? -19.000 35.479 22.000 1.00 92.06 188 ILE A N 1
ATOM 1479 C CA . ILE A 1 188 ? -18.389 34.345 21.297 1.00 92.06 188 ILE A CA 1
ATOM 1480 C C . ILE A 1 188 ? -18.263 34.672 19.811 1.00 92.06 188 ILE A C 1
ATOM 1482 O O . ILE A 1 188 ? -17.179 34.559 19.237 1.00 92.06 188 ILE A O 1
ATOM 1486 N N . THR A 1 189 ? -19.327 35.183 19.193 1.00 87.94 189 THR A N 1
ATOM 1487 C CA . THR A 1 189 ? -19.311 35.573 17.777 1.00 87.94 189 THR A CA 1
ATOM 1488 C C . THR A 1 189 ? -18.267 36.658 17.510 1.00 87.94 189 THR A C 1
ATOM 1490 O O . THR A 1 189 ? -17.526 36.599 16.521 1.00 87.94 189 THR A O 1
ATOM 1493 N N . GLN A 1 190 ? -18.143 37.643 18.402 1.00 89.00 190 GLN A N 1
ATOM 1494 C CA . GLN A 1 190 ? -17.133 38.688 18.274 1.00 89.00 190 GLN A CA 1
ATOM 1495 C C . GLN A 1 190 ? -15.711 38.135 18.455 1.00 89.00 190 GLN A C 1
ATOM 1497 O O . GLN A 1 190 ? -14.802 38.536 17.718 1.00 89.00 190 GLN A O 1
ATOM 1502 N N . SER A 1 191 ? -15.521 37.200 19.384 1.00 85.75 191 SER A N 1
ATOM 1503 C CA . SER A 1 191 ? -14.244 36.524 19.638 1.00 85.75 191 SER A CA 1
ATOM 1504 C C . SER A 1 191 ? -13.809 35.678 18.441 1.00 85.75 191 SER A C 1
ATOM 1506 O O . SER A 1 191 ? -12.685 35.835 17.960 1.00 85.75 191 SER A O 1
ATOM 1508 N N . LEU A 1 192 ? -14.725 34.907 17.851 1.00 89.31 192 LEU A N 1
ATOM 1509 C CA . LEU A 1 192 ? -14.488 34.146 16.622 1.00 89.31 192 LEU A CA 1
ATOM 1510 C C . LEU A 1 192 ? -14.162 35.064 15.436 1.00 89.31 192 LEU A C 1
ATOM 1512 O O . LEU A 1 192 ? -13.252 34.785 14.656 1.00 89.31 192 LEU A O 1
ATOM 1516 N N . LYS A 1 193 ? -14.823 36.223 15.322 1.00 89.25 193 LYS A N 1
ATOM 1517 C CA . LYS A 1 193 ? -14.523 37.215 14.275 1.00 89.25 193 LYS A CA 1
ATOM 1518 C C . LYS A 1 193 ? -13.157 37.889 14.473 1.00 89.25 193 LYS A C 1
ATOM 1520 O O . LYS A 1 193 ? -12.519 38.272 13.490 1.00 89.25 193 LYS A O 1
ATOM 1525 N N . LYS A 1 194 ? -12.701 38.075 15.718 1.00 91.81 194 LYS A N 1
ATOM 1526 C CA . LYS A 1 194 ? -11.344 38.567 16.036 1.00 91.81 194 LYS A CA 1
ATOM 1527 C C . LYS A 1 194 ? -10.296 37.508 15.692 1.00 91.81 194 LYS A C 1
ATOM 1529 O O . LYS A 1 194 ? -9.318 37.838 15.024 1.00 91.81 194 LYS A O 1
ATOM 1534 N N . LEU A 1 195 ? -10.537 36.254 16.073 1.00 89.00 195 LEU A N 1
ATOM 1535 C CA . LEU A 1 195 ? -9.658 35.127 15.769 1.00 89.00 195 LEU A CA 1
ATOM 1536 C C . LEU A 1 195 ? -9.528 34.911 14.259 1.00 89.00 195 LEU A C 1
ATOM 1538 O O . LEU A 1 195 ? -8.414 34.855 13.753 1.00 89.00 195 LEU A O 1
ATOM 1542 N N . LYS A 1 196 ? -10.644 34.934 13.519 1.00 85.75 196 LYS A N 1
ATOM 1543 C CA . LYS A 1 196 ? -10.652 34.828 12.052 1.00 85.75 196 LYS A CA 1
ATOM 1544 C C . LYS A 1 196 ? -9.810 35.913 11.380 1.00 85.75 196 LYS A C 1
ATOM 1546 O O . LYS A 1 196 ? -9.093 35.621 10.432 1.00 85.75 196 LYS A O 1
ATOM 1551 N N . ARG A 1 197 ? -9.862 37.161 11.865 1.00 80.25 197 ARG A N 1
ATOM 1552 C CA . ARG A 1 197 ? -9.010 38.239 11.332 1.00 80.25 197 ARG A CA 1
ATOM 1553 C C . ARG A 1 197 ? -7.537 38.004 11.640 1.00 80.25 197 ARG A C 1
ATOM 1555 O O . ARG A 1 197 ? -6.728 38.179 10.741 1.00 80.25 197 ARG A O 1
ATOM 1562 N N . LYS A 1 198 ? -7.201 37.592 12.869 1.00 86.56 198 LYS A N 1
ATOM 1563 C CA . LYS A 1 198 ? -5.823 37.239 13.248 1.00 86.56 198 LYS A CA 1
ATOM 1564 C C . LYS A 1 198 ? -5.292 36.088 12.389 1.00 86.56 198 LYS A C 1
ATOM 1566 O O . LYS A 1 198 ? -4.216 36.214 11.829 1.00 86.56 198 LYS A O 1
ATOM 1571 N N . LEU A 1 199 ? -6.073 35.028 12.201 1.00 78.69 199 LEU A N 1
ATOM 1572 C CA . LEU A 1 199 ? -5.709 33.887 11.358 1.00 78.69 199 LEU A CA 1
ATOM 1573 C C . LEU A 1 199 ? -5.530 34.293 9.890 1.00 78.69 199 LEU A C 1
ATOM 1575 O O . LEU A 1 199 ? -4.555 33.918 9.257 1.00 78.69 199 LEU A O 1
ATOM 1579 N N . HIS A 1 200 ? -6.428 35.127 9.364 1.00 73.56 200 HIS A N 1
ATOM 1580 C CA . HIS A 1 200 ? -6.301 35.659 8.008 1.00 73.56 200 HIS A CA 1
ATOM 1581 C C . HIS A 1 200 ? -5.073 36.575 7.848 1.00 73.56 200 HIS A C 1
ATOM 1583 O O . HIS A 1 200 ? -4.478 36.625 6.776 1.00 73.56 200 HIS A O 1
ATOM 1589 N N . LEU A 1 201 ? -4.669 37.292 8.903 1.00 67.69 201 LEU A N 1
ATOM 1590 C CA . LEU A 1 201 ? -3.413 38.050 8.931 1.00 67.69 201 LEU A CA 1
ATOM 1591 C C . LEU A 1 201 ? -2.188 37.119 8.864 1.00 67.69 201 LEU A C 1
ATOM 1593 O O . LEU A 1 201 ? -1.235 37.461 8.171 1.00 67.69 201 LEU A O 1
ATOM 1597 N N . PHE A 1 202 ? -2.235 35.942 9.502 1.00 65.06 202 PHE A N 1
ATOM 1598 C CA . PHE A 1 202 ? -1.190 34.912 9.383 1.00 65.06 202 PHE A CA 1
ATOM 1599 C C . PHE A 1 202 ? -1.192 34.219 8.013 1.00 65.06 202 PHE A C 1
ATOM 1601 O O . PHE A 1 202 ? -0.130 33.938 7.470 1.00 65.06 202 PHE A O 1
ATOM 1608 N N . SER A 1 203 ? -2.373 33.988 7.434 1.00 61.09 203 SER A N 1
ATOM 1609 C CA . SER A 1 203 ? -2.537 33.292 6.153 1.00 61.09 203 SER A CA 1
ATOM 1610 C C . SER A 1 203 ? -2.046 34.100 4.949 1.00 61.09 203 SER A C 1
ATOM 1612 O O . SER A 1 203 ? -1.664 33.500 3.951 1.00 61.09 203 SER A O 1
ATOM 1614 N N . ASN A 1 204 ? -2.062 35.439 5.019 1.00 53.44 204 ASN A N 1
ATOM 1615 C CA . ASN A 1 204 ? -1.800 36.284 3.848 1.00 53.44 204 ASN A CA 1
ATOM 1616 C C . ASN A 1 204 ? -0.519 37.121 3.902 1.00 53.44 204 ASN A C 1
ATOM 1618 O O . ASN A 1 204 ? -0.263 37.808 2.923 1.00 53.44 204 ASN A O 1
ATOM 1622 N N . ASN A 1 205 ? 0.301 37.074 4.959 1.00 48.53 205 ASN A N 1
ATOM 1623 C CA . ASN A 1 205 ? 1.592 37.776 4.971 1.00 48.53 205 ASN A CA 1
ATOM 1624 C C . ASN A 1 205 ? 2.659 37.009 5.766 1.00 48.53 205 ASN A C 1
ATOM 1626 O O . ASN A 1 205 ? 2.799 37.167 6.979 1.00 48.53 205 ASN A O 1
ATOM 1630 N N . GLY A 1 206 ? 3.496 36.254 5.054 1.00 55.78 206 GLY A N 1
ATOM 1631 C CA . GLY A 1 206 ? 4.850 35.978 5.515 1.00 55.78 206 GLY A CA 1
ATOM 1632 C C . GLY A 1 206 ? 5.682 37.260 5.435 1.00 55.78 206 GLY A C 1
ATOM 1633 O O . GLY A 1 206 ? 6.117 37.622 4.348 1.00 55.78 206 GLY A O 1
ATOM 1634 N N . LEU A 1 207 ? 5.841 37.950 6.574 1.00 43.69 207 LEU A N 1
ATOM 1635 C CA . LEU A 1 207 ? 7.037 38.660 7.074 1.00 43.69 207 LEU A CA 1
ATOM 1636 C C . LEU A 1 207 ? 6.711 39.911 7.919 1.00 43.69 207 LEU A C 1
ATOM 1638 O O . LEU A 1 207 ? 5.900 40.758 7.560 1.00 43.69 207 LEU A O 1
ATOM 1642 N N . SER A 1 208 ? 7.514 40.029 8.983 1.00 43.69 208 SER A N 1
ATOM 1643 C CA . SER A 1 208 ? 7.744 41.150 9.906 1.00 43.69 208 SER A CA 1
ATOM 1644 C C . SER A 1 208 ? 6.807 41.279 11.115 1.00 43.69 208 SER A C 1
ATOM 1646 O O . SER A 1 208 ? 5.809 41.996 11.137 1.00 43.69 208 SER A O 1
ATOM 1648 N N . LEU A 1 209 ? 7.246 40.604 12.178 1.00 54.19 209 LEU A N 1
ATOM 1649 C CA . LEU A 1 209 ? 7.008 40.918 13.581 1.00 54.19 209 LEU A CA 1
ATOM 1650 C C . LEU A 1 209 ? 7.600 42.302 13.920 1.00 54.19 209 LEU A C 1
ATOM 1652 O O . LEU A 1 209 ? 8.566 42.388 14.654 1.00 54.19 209 LEU A O 1
ATOM 1656 N N . GLU A 1 210 ? 7.067 43.390 13.374 1.00 47.47 210 GLU A N 1
ATOM 1657 C CA . GLU A 1 210 ? 7.436 44.735 13.818 1.00 47.47 210 GLU A CA 1
ATOM 1658 C C . GLU A 1 210 ? 6.279 45.686 13.482 1.00 47.47 210 GLU A C 1
ATOM 1660 O O . GLU A 1 210 ? 5.941 45.862 12.314 1.00 47.47 210 GLU A O 1
ATOM 1665 N N . SER A 1 211 ? 5.681 46.312 14.505 1.00 50.94 211 SER A N 1
ATOM 1666 C CA . SER A 1 211 ? 4.727 47.454 14.451 1.00 50.94 211 SER A CA 1
ATOM 1667 C C . SER A 1 211 ? 3.298 47.262 14.988 1.00 50.94 211 SER A C 1
ATOM 1669 O O . SER A 1 211 ? 2.491 48.176 14.834 1.00 50.94 211 SER A O 1
ATOM 1671 N N . ILE A 1 212 ? 2.961 46.195 15.723 1.00 44.22 212 ILE A N 1
ATOM 1672 C CA . ILE A 1 212 ? 1.690 46.156 16.490 1.00 44.22 212 ILE A CA 1
ATOM 1673 C C . ILE A 1 212 ? 1.954 45.947 17.983 1.00 44.22 212 ILE A C 1
ATOM 1675 O O . ILE A 1 212 ? 1.436 45.032 18.610 1.00 44.22 212 ILE A O 1
ATOM 1679 N N . ASN A 1 213 ? 2.764 46.830 18.568 1.00 43.03 213 ASN A N 1
ATOM 1680 C CA . ASN A 1 213 ? 2.668 47.114 20.002 1.00 43.03 213 ASN A CA 1
ATOM 1681 C C . ASN A 1 213 ? 2.593 48.619 20.285 1.00 43.03 213 ASN A C 1
ATOM 1683 O O . ASN A 1 213 ? 3.154 49.131 21.249 1.00 43.03 213 ASN A O 1
ATOM 1687 N N . LYS A 1 214 ? 1.903 49.358 19.412 1.00 48.34 214 LYS A N 1
ATOM 1688 C CA . LYS A 1 214 ? 1.595 50.767 19.641 1.00 48.34 214 LYS A CA 1
ATOM 1689 C C . LYS A 1 214 ? 0.079 50.920 19.675 1.00 48.34 214 LYS A C 1
ATOM 1691 O O . LYS A 1 214 ? -0.592 50.483 18.747 1.00 48.34 214 LYS A O 1
ATOM 1696 N N . TYR A 1 215 ? -0.396 51.548 20.752 1.00 34.47 215 TYR A N 1
ATOM 1697 C CA . TYR A 1 215 ? -1.780 51.910 21.101 1.00 34.47 215 TYR A CA 1
ATOM 1698 C C . TYR A 1 215 ? -2.565 50.924 21.985 1.00 34.47 215 TYR A C 1
ATOM 1700 O O . TYR A 1 215 ? -3.528 50.305 21.545 1.00 34.47 215 TYR A O 1
ATOM 1708 N N . SER A 1 216 ? -2.174 50.853 23.265 1.00 35.56 216 SER A N 1
ATOM 1709 C CA . SER A 1 216 ? -3.047 50.883 24.463 1.00 35.56 216 SER A CA 1
ATOM 1710 C C . SER A 1 216 ? -2.206 50.434 25.673 1.00 35.56 216 SER A C 1
ATOM 1712 O O . SER A 1 216 ? -1.878 49.261 25.759 1.00 35.56 216 SER A O 1
ATOM 1714 N N . GLY A 1 217 ? -1.799 51.255 26.634 1.00 33.06 217 GLY A N 1
ATOM 1715 C CA . GLY A 1 217 ? -2.162 52.626 26.944 1.00 33.06 217 GLY A CA 1
ATOM 1716 C C . GLY A 1 217 ? -1.206 53.211 27.986 1.00 33.06 217 GLY A C 1
ATOM 1717 O O . GLY A 1 217 ? -0.313 52.531 28.493 1.00 33.06 217 GLY A O 1
ATOM 1718 N N . ASP A 1 218 ? -1.408 54.494 28.255 1.00 32.91 218 ASP A N 1
ATOM 1719 C CA . ASP A 1 218 ? -0.777 55.250 29.330 1.00 32.91 218 ASP A CA 1
ATOM 1720 C C . ASP A 1 218 ? -0.853 54.502 30.669 1.00 32.91 218 ASP A C 1
ATOM 1722 O O . ASP A 1 218 ? -1.937 54.092 31.085 1.00 32.91 218 ASP A O 1
ATOM 1726 N N . LYS A 1 219 ? 0.272 54.389 31.379 1.00 40.16 219 LYS A N 1
ATOM 1727 C CA . LYS A 1 219 ? 0.557 55.199 32.575 1.00 40.16 219 LYS A CA 1
ATOM 1728 C C . LYS A 1 219 ? 2.016 55.038 33.007 1.00 40.16 219 LYS A C 1
ATOM 1730 O O . LYS A 1 219 ? 2.639 53.998 32.842 1.00 40.16 219 LYS A O 1
ATOM 1735 N N . GLU A 1 220 ? 2.511 56.152 33.517 1.00 33.41 220 GLU A N 1
ATOM 1736 C CA . GLU A 1 220 ? 3.861 56.482 33.951 1.00 33.41 220 GLU A CA 1
ATOM 1737 C C . GLU A 1 220 ? 4.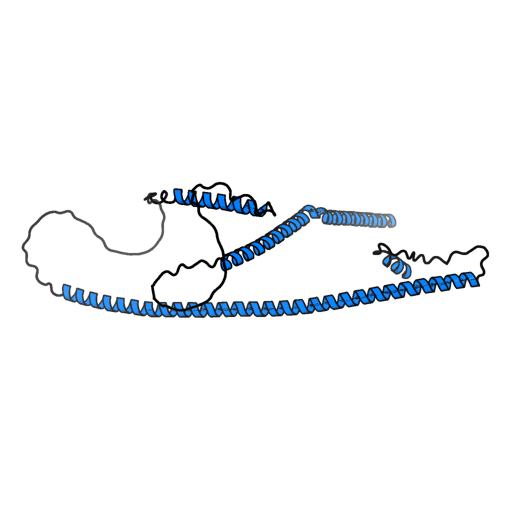373 55.630 35.122 1.00 33.41 220 GLU A C 1
ATOM 1739 O O . GLU A 1 220 ? 3.589 55.194 35.966 1.00 33.41 220 GLU A O 1
ATOM 1744 N N . ASN A 1 221 ? 5.701 55.467 35.171 1.00 34.00 221 ASN A N 1
ATOM 1745 C CA . ASN A 1 221 ? 6.617 55.645 36.318 1.00 34.00 221 ASN A CA 1
ATOM 1746 C C . ASN A 1 221 ? 7.897 54.855 35.994 1.00 34.00 221 ASN A C 1
ATOM 1748 O O . ASN A 1 221 ? 7.880 53.634 35.894 1.00 34.00 221 ASN A O 1
ATOM 1752 N N . ASP A 1 222 ? 8.941 55.510 35.493 1.00 30.58 222 ASP A N 1
ATOM 1753 C CA . ASP A 1 222 ? 10.009 56.163 36.266 1.00 30.58 222 ASP A CA 1
ATOM 1754 C C . ASP A 1 222 ? 10.778 55.199 37.181 1.00 30.58 222 ASP A C 1
ATOM 1756 O O . ASP A 1 222 ? 10.260 54.756 38.203 1.00 30.58 222 ASP A O 1
ATOM 1760 N N . SER A 1 223 ? 12.035 54.934 36.804 1.00 34.44 223 SER A N 1
ATOM 1761 C CA . SER A 1 223 ? 13.228 54.860 37.668 1.00 34.44 223 SER A CA 1
ATOM 1762 C C . SER A 1 223 ? 14.209 53.768 37.234 1.00 34.44 223 SER A C 1
ATOM 1764 O O . SER A 1 223 ? 14.016 52.588 37.497 1.00 34.44 223 SER A O 1
ATOM 1766 N N . ARG A 1 224 ? 15.318 54.240 36.659 1.00 35.56 224 ARG A N 1
ATOM 1767 C CA . ARG A 1 224 ? 16.710 53.866 36.970 1.00 35.56 224 ARG A CA 1
ATOM 1768 C C . ARG A 1 224 ? 17.141 52.386 37.026 1.00 35.56 224 ARG A C 1
ATOM 1770 O O . ARG A 1 224 ? 16.918 51.683 37.996 1.00 35.56 224 ARG A O 1
ATOM 1777 N N . GLU A 1 225 ? 17.975 52.063 36.036 1.00 29.28 225 GLU A N 1
ATOM 1778 C CA . GLU A 1 225 ? 19.429 51.841 36.176 1.00 29.28 225 GLU A CA 1
ATOM 1779 C C . GLU A 1 225 ? 19.982 50.732 37.107 1.00 29.28 225 GLU A C 1
ATOM 1781 O O . GLU A 1 225 ? 19.783 50.740 38.315 1.00 29.28 225 GLU A O 1
ATOM 1786 N N . GLN A 1 226 ? 20.893 49.958 36.494 1.00 32.84 226 GLN A N 1
ATOM 1787 C CA . GLN A 1 226 ? 22.102 49.300 37.029 1.00 32.84 226 GLN A CA 1
ATOM 1788 C C . GLN A 1 226 ? 22.065 47.809 37.435 1.00 32.84 226 GLN A C 1
ATOM 1790 O O . GLN A 1 226 ? 21.599 47.433 38.498 1.00 32.84 226 GLN A O 1
ATOM 1795 N N . ASN A 1 227 ? 22.754 47.032 36.582 1.00 27.67 227 ASN A N 1
ATOM 1796 C CA . ASN A 1 227 ? 23.954 46.216 36.855 1.00 27.67 227 ASN A CA 1
ATOM 1797 C C . ASN A 1 227 ? 23.907 44.897 37.656 1.00 27.67 227 ASN A C 1
ATOM 1799 O O . ASN A 1 227 ? 23.286 44.780 38.703 1.00 27.67 227 ASN A O 1
ATOM 1803 N N . SER A 1 228 ? 24.803 44.008 37.182 1.00 33.25 228 SER A N 1
ATOM 1804 C CA . SER A 1 228 ? 25.534 42.896 37.838 1.00 33.25 228 SER A CA 1
ATOM 1805 C C . SER A 1 228 ? 24.707 41.701 38.327 1.00 33.25 228 SER A C 1
ATOM 1807 O O . SER A 1 228 ? 23.776 41.855 39.097 1.00 33.25 228 SER A O 1
ATOM 1809 N N . GLU A 1 229 ? 24.890 40.488 37.798 1.00 29.22 229 GLU A N 1
ATOM 1810 C CA . GLU A 1 229 ? 26.063 39.587 37.868 1.00 29.22 229 GLU A CA 1
ATOM 1811 C C . GLU A 1 229 ? 26.175 38.830 39.215 1.00 29.22 229 GLU A C 1
ATOM 1813 O O . GLU A 1 229 ? 26.487 39.417 40.241 1.00 29.22 229 GLU A O 1
ATOM 1818 N N . VAL A 1 230 ? 25.997 37.498 39.115 1.00 28.95 230 VAL A N 1
ATOM 1819 C CA . VAL A 1 230 ? 26.581 36.396 39.921 1.00 28.95 230 VAL A CA 1
ATOM 1820 C C . VAL A 1 230 ? 26.114 36.156 41.370 1.00 28.95 230 VAL A C 1
ATOM 1822 O O . VAL A 1 230 ? 26.089 37.046 42.208 1.00 28.95 230 VAL A O 1
ATOM 1825 N N . GLY A 1 231 ? 25.918 34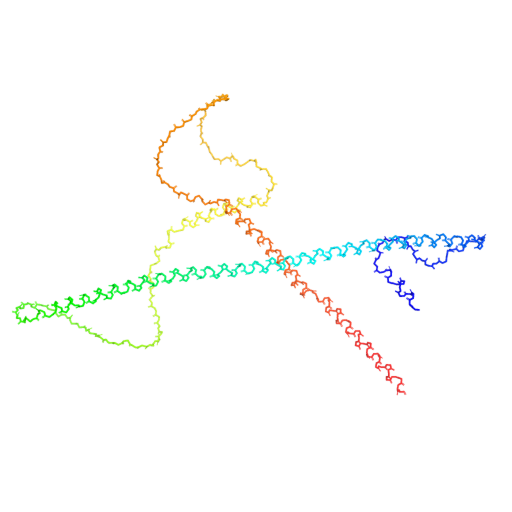.861 41.682 1.00 28.86 231 GLY A N 1
ATOM 1826 C CA . GLY A 1 231 ? 26.092 34.280 43.026 1.00 28.86 231 GLY A CA 1
ATOM 1827 C C . GLY A 1 231 ? 24.808 33.699 43.633 1.00 28.86 231 GLY A C 1
ATOM 1828 O O . GLY A 1 231 ? 23.988 34.463 44.109 1.00 28.86 231 GLY A O 1
ATOM 1829 N N . VAL A 1 232 ? 24.500 32.402 43.481 1.00 31.00 232 VAL A N 1
ATOM 1830 C CA . VAL A 1 232 ? 24.926 31.267 44.343 1.00 31.00 232 VAL A CA 1
ATOM 1831 C C . VAL A 1 232 ? 24.069 31.122 45.619 1.00 31.00 232 VAL A C 1
ATOM 1833 O O . VAL A 1 232 ? 24.138 31.961 46.505 1.00 31.00 232 VAL A O 1
ATOM 1836 N N . GLU A 1 233 ? 23.376 29.967 45.692 1.00 32.12 233 GLU A N 1
ATOM 1837 C CA . GLU A 1 233 ? 22.924 29.230 46.900 1.00 32.12 233 GLU A CA 1
ATOM 1838 C C . GLU A 1 233 ? 21.786 29.846 47.747 1.00 32.12 233 GLU A C 1
ATOM 1840 O O . GLU A 1 233 ? 21.614 31.050 47.796 1.00 32.12 233 GLU A O 1
ATOM 1845 N N . GLN A 1 234 ? 20.928 29.124 48.475 1.00 33.56 234 GLN A N 1
ATOM 1846 C CA . GLN A 1 234 ? 20.701 27.705 48.768 1.00 33.56 234 GLN A CA 1
ATOM 1847 C C . GLN A 1 234 ? 19.303 27.601 49.428 1.00 33.56 234 GLN A C 1
ATOM 1849 O O . GLN A 1 234 ? 18.859 28.540 50.079 1.00 33.56 234 GLN A O 1
ATOM 1854 N N . ASN A 1 235 ? 18.702 26.412 49.337 1.00 30.75 235 ASN A N 1
ATOM 1855 C CA . ASN A 1 235 ? 17.851 25.741 50.333 1.00 30.75 235 ASN A CA 1
ATOM 1856 C C . ASN A 1 235 ? 16.573 26.395 50.903 1.00 30.75 235 ASN A C 1
ATOM 1858 O O . ASN A 1 235 ? 16.616 27.296 51.729 1.00 30.75 235 ASN A O 1
ATOM 1862 N N . GLY A 1 236 ? 15.462 25.684 50.668 1.00 28.81 236 GLY A N 1
ATOM 1863 C CA . GLY A 1 236 ? 14.855 24.845 51.711 1.00 28.81 236 GLY A CA 1
ATOM 1864 C C . GLY A 1 236 ? 13.791 25.495 52.596 1.00 28.81 236 GLY A C 1
ATOM 1865 O O . GLY A 1 236 ? 14.082 26.370 53.400 1.00 28.81 236 GLY A O 1
ATOM 1866 N N . GLY A 1 237 ? 12.569 24.963 52.536 1.00 28.94 237 GLY A N 1
ATOM 1867 C CA . GLY A 1 237 ? 11.525 25.256 53.515 1.00 28.94 237 GLY A CA 1
ATOM 1868 C C . GLY A 1 237 ? 10.145 24.880 53.004 1.00 28.94 237 GLY A C 1
ATOM 1869 O O . GLY A 1 237 ? 9.529 25.643 52.273 1.00 28.94 237 GLY A O 1
ATOM 1870 N N . ALA A 1 238 ? 9.706 23.677 53.363 1.00 44.44 238 ALA A N 1
ATOM 1871 C CA . ALA A 1 238 ? 8.377 23.150 53.101 1.00 44.44 238 ALA A CA 1
ATOM 1872 C C . ALA A 1 238 ? 7.288 24.014 53.746 1.00 44.44 238 ALA A C 1
ATOM 1874 O O . ALA A 1 238 ? 7.477 24.465 54.869 1.00 44.44 238 ALA A O 1
ATOM 1875 N N . GLU A 1 239 ? 6.136 24.138 53.086 1.00 35.94 239 GLU A N 1
ATOM 1876 C CA . GLU A 1 239 ? 4.836 24.148 53.760 1.00 35.94 239 GLU A CA 1
ATOM 1877 C C . GLU A 1 239 ? 3.716 23.832 52.757 1.00 35.94 239 GLU A C 1
ATOM 1879 O O . GLU A 1 239 ? 3.613 24.408 51.675 1.00 35.94 239 GLU A O 1
ATOM 1884 N N . GLU A 1 240 ? 2.916 22.838 53.128 1.00 44.06 240 GLU A N 1
ATOM 1885 C CA . GLU A 1 240 ? 1.761 22.322 52.407 1.00 44.06 240 GLU A CA 1
ATOM 1886 C C . GLU A 1 240 ? 0.654 23.378 52.287 1.00 44.06 240 GLU A C 1
ATOM 1888 O O . GLU A 1 240 ? 0.322 24.051 53.264 1.00 44.06 240 GLU A O 1
ATOM 1893 N N . LYS A 1 241 ? 0.004 23.452 51.118 1.00 38.44 241 LYS A N 1
ATOM 1894 C CA . LYS A 1 241 ? -1.385 23.918 51.000 1.00 38.44 241 LYS A CA 1
ATOM 1895 C C . LYS A 1 241 ? -2.033 23.428 49.704 1.00 38.44 241 LYS A C 1
ATOM 1897 O O . LYS A 1 241 ? -1.746 23.900 48.614 1.00 38.44 241 LYS A O 1
ATOM 1902 N N . SER A 1 242 ? -2.883 22.423 49.893 1.00 34.41 242 SER A N 1
ATOM 1903 C CA . SER A 1 242 ? -4.197 22.209 49.278 1.00 34.41 242 SER A CA 1
ATOM 1904 C C . SER A 1 242 ? -4.571 22.942 47.976 1.00 34.41 242 SER A C 1
ATOM 1906 O O . SER A 1 242 ? -4.628 24.168 47.927 1.00 34.41 242 SER A O 1
ATOM 1908 N N . SER A 1 243 ? -5.079 22.118 47.050 1.00 40.31 243 SER A N 1
ATOM 1909 C CA . SER A 1 243 ? -6.227 22.350 46.157 1.00 40.31 243 SER A CA 1
ATOM 1910 C C . SER A 1 243 ? -6.103 23.405 45.054 1.00 40.31 243 SER A C 1
ATOM 1912 O O . SER A 1 243 ? -6.307 24.589 45.297 1.00 40.31 243 SER A O 1
ATOM 1914 N N . SER A 1 244 ? -5.929 22.932 43.817 1.00 38.81 244 SER A N 1
ATOM 1915 C CA . SER A 1 244 ? -6.759 23.291 42.654 1.00 38.81 244 SER A CA 1
ATOM 1916 C C . SER A 1 244 ? -6.144 22.632 41.417 1.00 38.81 244 SER A C 1
ATOM 1918 O O . SER A 1 244 ? -5.204 23.158 40.826 1.00 38.81 244 SER A O 1
ATOM 1920 N N . SER A 1 245 ? -6.620 21.443 41.042 1.00 35.84 245 SER A N 1
ATOM 1921 C CA . SER A 1 245 ? -6.301 20.846 39.744 1.00 35.84 245 SER A CA 1
ATOM 1922 C C . SER A 1 245 ? -7.031 21.642 38.662 1.00 35.84 245 SER A C 1
ATOM 1924 O O . SER A 1 245 ? -8.119 21.269 38.225 1.00 35.84 245 SER A O 1
ATOM 1926 N N . HIS A 1 246 ? -6.449 22.768 38.252 1.00 42.44 246 HIS A N 1
ATOM 1927 C CA . HIS A 1 246 ? -6.717 23.304 36.929 1.00 42.44 246 HIS A CA 1
ATOM 1928 C C . HIS A 1 246 ? -6.182 22.266 35.950 1.00 42.44 246 HIS A C 1
ATOM 1930 O O . HIS A 1 246 ? -4.976 22.083 35.823 1.00 42.44 246 HIS A O 1
ATOM 1936 N N . GLN A 1 247 ? -7.099 21.525 35.334 1.00 55.34 247 GLN A N 1
ATOM 1937 C CA . GLN A 1 247 ? -6.830 20.732 34.149 1.00 55.34 247 GLN A CA 1
ATOM 1938 C C . GLN A 1 247 ? -6.441 21.735 33.062 1.00 55.34 247 GLN A C 1
ATOM 1940 O O . GLN A 1 247 ? -7.283 22.278 32.349 1.00 55.34 247 GLN A O 1
ATOM 1945 N N . GLU A 1 248 ? -5.163 22.094 33.061 1.00 51.16 248 GLU A N 1
ATOM 1946 C CA . GLU A 1 248 ? -4.511 22.827 31.997 1.00 51.16 248 GLU A CA 1
ATOM 1947 C C . GLU A 1 248 ? -4.657 21.919 30.778 1.00 51.16 248 GLU A C 1
ATOM 1949 O O . GLU A 1 248 ? -4.040 20.860 30.698 1.00 51.16 248 GLU A O 1
ATOM 1954 N N . LEU A 1 249 ? -5.641 22.239 29.933 1.00 62.25 249 LEU A N 1
ATOM 1955 C CA . LEU A 1 249 ? -5.874 21.537 28.682 1.00 62.25 249 LEU A CA 1
ATOM 1956 C C . LEU A 1 249 ? -4.542 21.544 27.948 1.00 62.25 249 LEU A C 1
ATOM 1958 O O . LEU A 1 249 ? -4.043 22.622 27.625 1.00 62.25 249 LEU A O 1
ATOM 1962 N N . ASP A 1 250 ? -3.969 20.355 27.780 1.00 75.81 250 ASP A N 1
ATOM 1963 C CA . ASP A 1 250 ? -2.658 20.154 27.190 1.00 75.81 250 ASP A CA 1
ATOM 1964 C C . ASP A 1 250 ? -2.658 20.762 25.787 1.00 75.81 250 ASP A C 1
ATOM 1966 O O . ASP A 1 250 ? -3.199 20.208 24.825 1.00 75.81 250 ASP A O 1
ATOM 1970 N N . LEU A 1 251 ? -2.141 21.986 25.711 1.00 81.19 251 LEU A N 1
ATOM 1971 C CA . LEU A 1 251 ? -2.154 22.809 24.512 1.00 81.19 251 LEU A CA 1
ATOM 1972 C C . LEU A 1 251 ? -1.379 22.104 23.395 1.00 81.19 251 LEU A C 1
ATOM 1974 O O . LEU A 1 251 ? -1.738 22.235 22.226 1.00 81.19 251 LEU A O 1
ATOM 1978 N N . ASP A 1 252 ? -0.381 21.303 23.770 1.00 83.38 252 ASP A N 1
ATOM 1979 C CA . ASP A 1 252 ? 0.424 20.499 22.862 1.00 83.38 252 ASP A CA 1
ATOM 1980 C C . ASP A 1 252 ? -0.403 19.359 22.243 1.00 83.38 252 ASP A C 1
ATOM 1982 O O . ASP A 1 252 ? -0.345 19.151 21.028 1.00 83.38 252 ASP A O 1
ATOM 1986 N N . SER A 1 253 ? -1.264 18.686 23.020 1.00 84.25 253 SER A N 1
ATOM 1987 C CA . SER A 1 253 ? -2.223 17.703 22.487 1.00 84.25 253 SER A CA 1
ATOM 1988 C C . SER A 1 253 ? -3.190 18.331 21.480 1.00 84.25 253 SER A C 1
ATOM 1990 O O . SER A 1 253 ? -3.458 17.737 20.435 1.00 84.25 253 SER A O 1
ATOM 1992 N N . LEU A 1 254 ? -3.696 19.537 21.755 1.00 88.19 254 LEU A N 1
ATOM 1993 C CA . LEU A 1 254 ? -4.615 20.228 20.845 1.00 88.19 254 LEU A CA 1
ATOM 1994 C C . LEU A 1 254 ? -3.914 20.673 19.551 1.00 88.19 254 LEU A C 1
ATOM 1996 O O . LEU A 1 254 ? -4.494 20.599 18.469 1.00 88.19 254 LEU A O 1
ATOM 2000 N N . VAL A 1 255 ? -2.663 21.128 19.641 1.00 87.81 255 VAL A N 1
ATOM 2001 C CA . VAL A 1 255 ? -1.857 21.506 18.469 1.00 87.81 255 VAL A CA 1
ATOM 2002 C C . VAL A 1 255 ? -1.579 20.296 17.575 1.00 87.81 255 VAL A C 1
ATOM 2004 O O . VAL A 1 255 ? -1.650 20.419 16.348 1.00 87.81 255 VAL A O 1
ATOM 2007 N N . ASN A 1 256 ? -1.319 19.130 18.166 1.00 88.94 256 ASN A N 1
ATOM 2008 C CA . ASN A 1 256 ? -1.139 17.886 17.419 1.00 88.94 256 ASN A CA 1
ATOM 2009 C C . ASN A 1 256 ? -2.437 17.458 16.725 1.00 88.94 256 ASN A C 1
ATOM 2011 O O . ASN A 1 256 ? -2.423 17.205 15.522 1.00 88.94 256 ASN A O 1
ATOM 2015 N N . GLU A 1 257 ? -3.570 17.488 17.430 1.00 91.81 257 GLU A N 1
ATOM 2016 C CA . GLU A 1 257 ? -4.879 17.160 16.853 1.00 91.81 257 GLU A CA 1
ATOM 2017 C C . GLU A 1 257 ? -5.246 18.102 15.692 1.00 91.81 257 GLU A C 1
ATOM 2019 O O . GLU A 1 257 ? -5.663 17.653 14.623 1.00 91.81 257 GLU A O 1
ATOM 2024 N N . VAL A 1 258 ? -5.019 19.411 15.845 1.00 92.50 258 VAL A N 1
ATOM 2025 C CA . VAL A 1 258 ? -5.238 20.395 14.769 1.00 92.50 258 VAL A CA 1
ATOM 2026 C C . VAL A 1 258 ? -4.306 20.145 13.579 1.00 92.50 258 VAL A C 1
ATOM 2028 O O . VAL A 1 258 ? -4.725 20.302 12.429 1.00 92.50 258 VAL A O 1
ATOM 2031 N N . SER A 1 259 ? -3.065 19.727 13.831 1.00 93.00 259 SER A N 1
ATOM 2032 C CA . SER A 1 259 ? -2.108 19.384 12.774 1.00 93.00 259 SER A CA 1
ATOM 2033 C C . SER A 1 259 ? -2.544 18.136 12.002 1.00 93.00 259 SER A C 1
ATOM 2035 O O . SER A 1 259 ? -2.526 18.139 10.770 1.00 93.00 259 SER A O 1
ATOM 2037 N N . GLU A 1 260 ? -3.016 17.102 12.699 1.00 95.88 260 GLU A N 1
ATOM 2038 C CA . GLU A 1 260 ? -3.566 15.889 12.082 1.00 95.88 260 GLU A CA 1
ATOM 2039 C C . GLU A 1 260 ? -4.836 16.181 11.269 1.00 95.88 260 GLU A C 1
ATOM 2041 O O . GLU A 1 260 ? -4.988 15.697 10.143 1.00 95.88 260 GLU A O 1
ATOM 2046 N N . LEU A 1 261 ? -5.739 17.015 11.796 1.00 95.12 261 LEU A N 1
ATOM 2047 C CA . LEU A 1 261 ? -6.938 17.469 11.084 1.00 95.12 261 LEU A CA 1
ATOM 2048 C C . LEU A 1 261 ? -6.593 18.268 9.825 1.00 95.12 261 LEU A C 1
ATOM 2050 O O . LEU A 1 261 ? -7.241 18.081 8.795 1.00 95.12 261 LEU A O 1
ATOM 2054 N N . SER A 1 262 ? -5.567 19.118 9.879 1.00 94.19 262 SER A N 1
ATOM 2055 C CA . SER A 1 262 ? -5.093 19.869 8.712 1.00 94.19 262 SER A CA 1
ATOM 2056 C C . SER A 1 262 ? -4.556 18.940 7.623 1.00 94.19 262 SER A C 1
ATOM 2058 O O . SER A 1 262 ? -4.894 19.122 6.456 1.00 94.19 262 SER A O 1
ATOM 2060 N N . GLN A 1 263 ? -3.769 17.925 7.989 1.00 95.88 263 GLN A N 1
ATOM 2061 C CA . GLN A 1 263 ? -3.255 16.939 7.031 1.00 95.88 263 GLN A CA 1
ATOM 2062 C C . GLN A 1 263 ? -4.383 16.101 6.416 1.00 95.88 263 GLN A C 1
ATOM 2064 O O . GLN A 1 263 ? -4.396 15.865 5.209 1.00 95.88 263 GLN A O 1
ATOM 2069 N N . LYS A 1 264 ? -5.372 15.691 7.223 1.00 96.62 264 LYS A N 1
ATOM 2070 C CA . LYS A 1 264 ? -6.574 15.009 6.718 1.00 96.62 264 LYS A CA 1
ATOM 2071 C C . LYS A 1 264 ? -7.380 15.884 5.762 1.00 96.62 264 LYS A C 1
ATOM 2073 O O . LYS A 1 264 ? -7.898 15.369 4.775 1.00 96.62 264 LYS A O 1
ATOM 2078 N N . LEU A 1 265 ? -7.501 17.179 6.048 1.00 96.25 265 LEU A N 1
ATOM 2079 C CA . LEU A 1 265 ? -8.206 18.118 5.181 1.00 96.25 265 LEU A CA 1
ATOM 2080 C C . LEU A 1 265 ? -7.487 18.286 3.838 1.00 96.25 265 LEU A C 1
ATOM 2082 O O . LEU A 1 265 ? -8.143 18.253 2.803 1.00 96.25 265 LEU A O 1
ATOM 2086 N N . GLU A 1 266 ? -6.159 18.399 3.852 1.00 96.00 266 GLU A N 1
ATOM 2087 C CA . GLU A 1 266 ? -5.340 18.486 2.638 1.00 96.00 266 GLU A CA 1
ATOM 2088 C C . GLU A 1 266 ? -5.459 17.218 1.778 1.00 96.00 266 GLU A C 1
ATOM 2090 O O . GLU A 1 266 ? -5.659 17.303 0.566 1.00 96.00 266 GLU A O 1
ATOM 2095 N N . ALA A 1 267 ? -5.424 16.036 2.402 1.00 95.81 267 ALA A N 1
ATOM 2096 C CA . ALA A 1 267 ? -5.646 14.772 1.702 1.00 95.81 267 ALA A CA 1
ATOM 2097 C C . ALA A 1 267 ? -7.051 14.700 1.079 1.00 95.81 267 ALA A C 1
ATOM 2099 O O . ALA A 1 267 ? -7.203 14.311 -0.078 1.00 95.81 267 ALA A O 1
ATOM 2100 N N . LEU A 1 268 ? -8.077 15.136 1.816 1.00 95.88 268 LEU A N 1
ATOM 2101 C CA . LEU A 1 268 ? -9.452 15.151 1.323 1.00 95.88 268 LEU A CA 1
ATOM 2102 C C . LEU A 1 268 ? -9.646 16.150 0.169 1.00 95.88 268 LEU A C 1
ATOM 2104 O O . LEU A 1 268 ? -10.386 15.869 -0.773 1.00 95.88 268 LEU A O 1
ATOM 2108 N N . GLU A 1 269 ? -8.974 17.301 0.214 1.00 94.06 269 GLU A N 1
ATOM 2109 C CA . GLU A 1 269 ? -8.970 18.282 -0.875 1.00 94.06 269 GLU A CA 1
ATOM 2110 C C . GLU A 1 269 ? -8.269 17.725 -2.124 1.00 94.06 269 GLU A C 1
ATOM 2112 O O . GLU A 1 269 ? -8.768 17.888 -3.242 1.00 94.06 269 GLU A O 1
ATOM 2117 N N . ALA A 1 270 ? -7.162 16.997 -1.956 1.00 95.50 270 ALA A N 1
ATOM 2118 C CA . ALA A 1 270 ? -6.495 16.301 -3.055 1.00 95.50 270 ALA A CA 1
ATOM 2119 C C . ALA A 1 270 ? -7.405 15.242 -3.705 1.00 95.50 270 ALA A C 1
ATOM 2121 O O . ALA A 1 270 ? -7.514 15.198 -4.936 1.00 95.50 270 ALA A O 1
ATOM 2122 N N . ASP A 1 271 ? -8.114 14.449 -2.899 1.00 96.06 271 ASP A N 1
ATOM 2123 C CA . ASP A 1 271 ? -9.074 13.450 -3.382 1.00 96.06 271 ASP A CA 1
ATOM 2124 C C . ASP A 1 271 ? -10.258 14.095 -4.115 1.00 96.06 271 ASP A C 1
ATOM 2126 O O . ASP A 1 271 ? -10.676 13.621 -5.177 1.00 96.06 271 ASP A O 1
ATOM 2130 N N . GLN A 1 272 ? -10.785 15.207 -3.592 1.00 94.00 272 GLN A N 1
ATOM 2131 C CA . GLN A 1 272 ? -11.851 15.966 -4.246 1.00 94.00 272 GLN A CA 1
ATOM 2132 C C . GLN A 1 272 ? -11.399 16.493 -5.614 1.00 94.00 272 GLN A C 1
ATOM 2134 O O . GLN A 1 272 ? -12.123 16.334 -6.600 1.00 94.00 272 GLN A O 1
ATOM 2139 N N . ASN A 1 273 ? -10.197 17.068 -5.690 1.00 94.75 273 ASN A N 1
ATOM 2140 C CA . ASN A 1 273 ? -9.617 17.555 -6.941 1.00 94.75 273 ASN A CA 1
ATOM 2141 C C . ASN A 1 273 ? -9.406 16.413 -7.947 1.00 94.75 273 ASN A C 1
ATOM 2143 O O . ASN A 1 273 ? -9.726 16.549 -9.132 1.00 94.75 273 ASN A O 1
ATOM 2147 N N . PHE A 1 274 ? -8.918 15.257 -7.490 1.00 95.38 274 PHE A N 1
ATOM 2148 C CA . PHE A 1 274 ? -8.781 14.065 -8.327 1.00 95.38 274 PHE A CA 1
ATOM 2149 C C . PHE A 1 274 ? -10.133 13.584 -8.871 1.00 95.38 274 PHE A C 1
ATOM 2151 O O . PHE A 1 274 ? -10.254 13.251 -10.057 1.00 95.38 274 PHE A O 1
ATOM 2158 N N . LEU A 1 275 ? -11.166 13.568 -8.027 1.00 93.00 275 LEU A N 1
ATOM 2159 C CA . LEU A 1 275 ? -12.511 13.168 -8.425 1.00 93.00 275 LEU A CA 1
ATOM 2160 C C . LEU A 1 275 ? -13.121 14.162 -9.421 1.00 93.00 275 LEU A C 1
ATOM 2162 O O . LEU A 1 275 ? -13.724 13.738 -10.407 1.00 93.00 275 LEU A O 1
ATOM 2166 N N . GLU A 1 276 ? -12.923 15.464 -9.221 1.00 91.44 276 GLU A N 1
ATOM 2167 C CA . GLU A 1 276 ? -13.343 16.496 -10.169 1.00 91.44 276 GLU A CA 1
ATOM 2168 C C . GLU A 1 276 ? -12.651 16.319 -11.527 1.00 91.44 276 GLU A C 1
ATOM 2170 O O . GLU A 1 276 ? -13.320 16.301 -12.563 1.00 91.44 276 GLU A O 1
ATOM 2175 N N . HIS A 1 277 ? -11.335 16.087 -11.539 1.00 87.75 277 HIS A N 1
ATOM 2176 C CA . HIS A 1 277 ? -10.596 15.768 -12.762 1.00 87.75 277 HIS A CA 1
ATOM 2177 C C . HIS A 1 277 ? -11.102 14.494 -13.440 1.00 87.75 277 HIS A C 1
ATOM 2179 O O . HIS A 1 277 ? -11.239 14.466 -14.666 1.00 87.75 277 HIS A O 1
ATOM 2185 N N . SER A 1 278 ? -11.418 13.457 -12.667 1.00 84.62 278 SER A N 1
ATOM 2186 C CA . SER A 1 278 ? -11.945 12.190 -13.182 1.00 84.62 278 SER A CA 1
ATOM 2187 C C . SER A 1 278 ? -13.332 12.369 -13.799 1.00 84.62 278 SER A C 1
ATOM 2189 O O . SER A 1 278 ? -13.576 11.927 -14.921 1.00 84.62 278 SER A O 1
ATOM 2191 N N . ILE A 1 279 ? -14.232 13.083 -13.117 1.00 82.75 279 ILE A N 1
ATOM 2192 C CA . ILE A 1 279 ? -15.578 13.393 -13.613 1.00 82.75 279 ILE A CA 1
ATOM 2193 C C . ILE A 1 279 ? -15.499 14.269 -14.861 1.00 82.75 279 ILE A C 1
ATOM 2195 O O . ILE A 1 279 ? -16.184 13.989 -15.843 1.00 82.75 279 ILE A O 1
ATOM 2199 N N . ASN A 1 280 ? -14.651 15.297 -14.863 1.00 80.25 280 ASN A N 1
ATOM 2200 C CA . ASN A 1 280 ? -14.446 16.148 -16.031 1.00 80.25 280 ASN A CA 1
ATOM 2201 C C . ASN A 1 280 ? -13.870 15.341 -17.203 1.00 80.25 280 ASN A C 1
ATOM 2203 O O . ASN A 1 280 ? -14.365 15.460 -18.319 1.00 80.25 280 ASN A O 1
ATOM 2207 N N . SER A 1 281 ? -12.918 14.441 -16.960 1.00 80.44 281 SER A N 1
ATOM 2208 C CA . SER A 1 281 ? -12.368 13.563 -18.002 1.00 80.44 281 SER A CA 1
ATOM 2209 C C . SER A 1 281 ? -13.408 12.590 -18.560 1.00 80.44 281 SER A C 1
ATOM 2211 O O . SER A 1 281 ? -13.409 12.320 -19.754 1.00 80.44 281 SER A O 1
ATOM 2213 N N . ILE A 1 282 ? -14.339 12.096 -17.740 1.00 72.69 282 ILE A N 1
ATOM 2214 C CA . ILE A 1 282 ? -15.449 11.251 -18.209 1.00 72.69 282 ILE A CA 1
ATOM 2215 C C . ILE A 1 282 ? -16.476 12.077 -18.995 1.00 72.69 282 ILE A C 1
ATOM 2217 O O . ILE A 1 282 ? -16.998 11.614 -20.006 1.00 72.69 282 ILE A O 1
ATOM 2221 N N . ARG A 1 283 ? -16.774 13.301 -18.546 1.00 69.50 283 ARG A N 1
ATOM 2222 C CA . ARG A 1 283 ? -17.772 14.180 -19.176 1.00 69.50 283 ARG A CA 1
ATOM 2223 C C . ARG A 1 283 ? -17.294 14.809 -20.482 1.00 69.50 283 ARG A C 1
ATOM 2225 O O . ARG A 1 283 ? -18.124 15.059 -21.346 1.00 69.50 283 ARG A O 1
ATOM 2232 N N . TYR A 1 284 ? -15.997 15.073 -20.613 1.00 64.94 284 TYR A N 1
ATOM 2233 C CA . TYR A 1 284 ? -15.390 15.669 -21.807 1.00 64.94 284 TYR A CA 1
ATOM 2234 C C . TYR A 1 284 ? -14.581 14.661 -22.638 1.00 64.94 284 TYR A C 1
ATOM 2236 O O . TYR A 1 284 ? -14.173 14.976 -23.750 1.00 64.94 284 TYR A O 1
ATOM 2244 N N . GLY A 1 285 ? -14.413 13.422 -22.162 1.00 62.94 285 GLY A N 1
ATOM 2245 C CA . GLY A 1 285 ? -13.755 12.312 -22.864 1.00 62.94 285 GLY A CA 1
ATOM 2246 C C . GLY A 1 285 ? -14.544 11.736 -24.045 1.00 62.94 285 GLY A C 1
ATOM 2247 O O . GLY A 1 285 ? -14.339 10.581 -24.423 1.00 62.94 285 GLY A O 1
ATOM 2248 N N . GLU A 1 286 ? -15.443 12.521 -24.644 1.00 66.62 286 GLU A N 1
ATOM 2249 C CA . GLU A 1 286 ? -16.147 12.169 -25.879 1.00 66.62 286 GLU A CA 1
ATOM 2250 C C . GLU A 1 286 ? -15.189 11.995 -27.062 1.00 66.62 286 GLU A C 1
ATOM 2252 O O . GLU A 1 286 ? -15.556 11.331 -28.023 1.00 66.62 286 GLU A O 1
ATOM 2257 N N . GLU A 1 287 ? -13.957 12.509 -26.997 1.00 68.50 287 GLU A N 1
ATOM 2258 C CA . GLU A 1 287 ? -12.938 12.335 -28.043 1.00 68.50 287 GLU A CA 1
ATOM 2259 C C . GLU A 1 287 ? -12.675 10.850 -28.335 1.00 68.50 287 GLU A C 1
ATOM 2261 O O . GLU A 1 287 ? -12.705 10.423 -29.488 1.00 68.50 287 GLU A O 1
ATOM 2266 N N . GLY A 1 288 ? -12.520 10.022 -27.294 1.00 69.62 288 GLY A N 1
ATOM 2267 C CA . GLY A 1 288 ? -12.347 8.576 -27.458 1.00 69.62 288 GLY A CA 1
ATOM 2268 C C . GLY A 1 288 ? -13.570 7.902 -28.088 1.00 69.62 288 GLY A C 1
ATOM 2269 O O . GLY A 1 288 ? -13.435 7.002 -28.918 1.00 69.62 288 GLY A O 1
ATOM 2270 N N . LEU A 1 289 ? -14.772 8.370 -27.744 1.00 75.06 289 LEU A N 1
ATOM 2271 C CA . LEU A 1 289 ? -16.028 7.863 -28.297 1.00 75.06 289 LEU A CA 1
ATOM 2272 C C . LEU A 1 289 ? -16.216 8.299 -29.759 1.00 75.06 289 LEU A C 1
ATOM 2274 O O . LEU A 1 289 ? -16.627 7.482 -30.584 1.00 75.06 289 LEU A O 1
ATOM 2278 N N . GLN A 1 290 ? -15.838 9.533 -30.099 1.00 76.88 290 GLN A N 1
ATOM 2279 C CA . GLN A 1 290 ? -15.807 10.055 -31.465 1.00 76.88 290 GLN A CA 1
ATOM 2280 C C . GLN A 1 290 ? -14.834 9.253 -32.335 1.00 76.88 290 GLN A C 1
ATOM 2282 O O . GLN A 1 290 ? -15.228 8.811 -33.413 1.00 76.88 290 GLN A O 1
ATOM 2287 N N . PHE A 1 291 ? -13.625 8.952 -31.848 1.00 78.50 291 PHE A N 1
ATOM 2288 C CA . PHE A 1 291 ? -12.677 8.098 -32.572 1.00 78.50 291 PHE A CA 1
ATOM 2289 C C . PHE A 1 291 ? -13.224 6.686 -32.802 1.00 78.50 291 PHE A C 1
ATOM 2291 O O . PHE A 1 291 ? -13.121 6.150 -33.906 1.00 78.50 291 PHE A O 1
ATOM 2298 N N . ILE A 1 292 ? -13.852 6.075 -31.793 1.00 83.44 292 ILE A N 1
ATOM 2299 C CA . ILE A 1 292 ? -14.478 4.752 -31.942 1.00 83.44 292 ILE A CA 1
ATOM 2300 C C . ILE A 1 292 ? -15.625 4.803 -32.963 1.00 83.44 292 ILE A C 1
ATOM 2302 O O . ILE A 1 292 ? -15.763 3.893 -33.786 1.00 83.44 292 ILE A O 1
ATOM 2306 N N . GLN A 1 293 ? -16.429 5.866 -32.950 1.00 83.06 293 GLN A N 1
ATOM 2307 C CA . GLN A 1 293 ? -17.525 6.067 -33.895 1.00 83.06 293 GLN A CA 1
ATOM 2308 C C . GLN A 1 293 ? -17.019 6.293 -35.329 1.00 83.06 293 GLN A C 1
ATOM 2310 O O . GLN A 1 293 ? -17.590 5.742 -36.276 1.00 83.06 293 GLN A O 1
ATOM 2315 N N . GLU A 1 294 ? -15.926 7.034 -35.497 1.00 88.88 294 GLU A N 1
ATOM 2316 C CA . GLU A 1 294 ? -15.271 7.276 -36.783 1.00 88.88 294 GLU A CA 1
ATOM 2317 C C . GLU A 1 294 ? -14.660 5.986 -37.352 1.00 88.88 294 GLU A C 1
ATOM 2319 O O . GLU A 1 294 ? -14.939 5.614 -38.497 1.00 88.88 294 GLU A O 1
ATOM 2324 N N . ILE A 1 295 ? -13.942 5.216 -36.524 1.00 88.31 295 ILE A N 1
ATOM 2325 C CA . ILE A 1 295 ? -13.423 3.888 -36.888 1.00 88.31 295 ILE A CA 1
ATOM 2326 C C . ILE A 1 295 ? -14.571 2.962 -37.313 1.00 88.31 295 ILE A C 1
ATOM 2328 O O . ILE A 1 295 ? -14.485 2.293 -38.347 1.00 88.31 295 ILE A O 1
ATOM 2332 N N . ALA A 1 296 ? -15.672 2.932 -36.559 1.00 88.94 296 ALA A N 1
ATOM 2333 C CA . ALA A 1 296 ? -16.834 2.112 -36.893 1.00 88.94 296 ALA A CA 1
ATOM 2334 C C . ALA A 1 296 ? -17.481 2.527 -38.229 1.00 88.94 296 ALA A C 1
ATOM 2336 O O . ALA A 1 296 ? -17.890 1.658 -39.010 1.00 88.94 296 ALA A O 1
ATOM 2337 N N . SER A 1 297 ? -17.542 3.831 -38.519 1.00 92.19 297 SER A N 1
ATOM 2338 C CA . SER A 1 297 ? -18.028 4.362 -39.797 1.00 92.19 297 SER A CA 1
ATOM 2339 C C . SER A 1 297 ? -17.154 3.895 -40.966 1.00 92.19 297 SER A C 1
ATOM 2341 O O . SER A 1 297 ? -17.665 3.299 -41.920 1.00 92.19 297 SER A O 1
ATOM 2343 N N . HIS A 1 298 ? -15.830 4.041 -40.846 1.00 93.00 298 HIS A N 1
ATOM 2344 C CA . HIS A 1 298 ? -14.877 3.608 -41.872 1.00 93.00 298 HIS A CA 1
ATOM 2345 C C . HIS A 1 298 ? -14.938 2.095 -42.124 1.00 93.00 298 HIS A C 1
ATOM 2347 O O . HIS A 1 298 ? -14.950 1.649 -43.273 1.00 93.00 298 HIS A O 1
ATOM 2353 N N . LEU A 1 299 ? -15.057 1.279 -41.071 1.00 91.00 299 LEU A N 1
ATOM 2354 C CA . LEU A 1 299 ? -15.206 -0.176 -41.209 1.00 91.00 299 LEU A CA 1
ATOM 2355 C C . LEU A 1 299 ? -16.507 -0.568 -41.928 1.00 91.00 299 LEU A C 1
ATOM 2357 O O . LEU A 1 299 ? -16.524 -1.516 -42.722 1.00 91.00 299 LEU A O 1
ATOM 2361 N N . LYS A 1 300 ? -17.604 0.156 -41.676 1.00 86.94 300 LYS A N 1
ATOM 2362 C CA . LYS A 1 300 ? -18.888 -0.061 -42.358 1.00 86.94 300 LYS A CA 1
ATOM 2363 C C . LYS A 1 300 ? -18.802 0.297 -43.842 1.00 86.94 300 LYS A C 1
ATOM 2365 O O . LYS A 1 300 ? -19.348 -0.434 -44.672 1.00 86.94 300 LYS A O 1
ATOM 2370 N N . GLU A 1 301 ? -18.107 1.377 -44.181 1.00 88.62 301 GLU A N 1
ATOM 2371 C CA . GLU A 1 301 ? -17.887 1.801 -45.564 1.00 88.62 301 GLU A CA 1
ATOM 2372 C C . GLU A 1 301 ? -16.992 0.818 -46.331 1.00 88.62 301 GLU A C 1
ATOM 2374 O O . GLU A 1 301 ? -17.368 0.358 -47.412 1.00 88.62 301 GLU A O 1
ATOM 2379 N N . LEU A 1 302 ? -15.893 0.366 -45.720 1.00 85.31 302 LE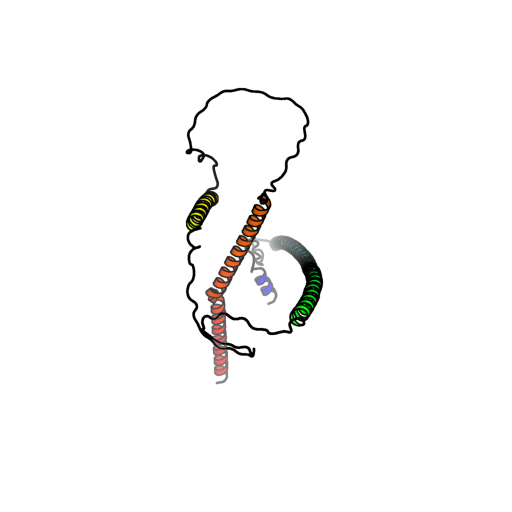U A N 1
ATOM 2380 C CA . LEU A 1 302 ? -15.040 -0.706 -46.250 1.00 85.31 302 LEU A CA 1
ATOM 2381 C C . LEU A 1 302 ? -15.830 -1.993 -46.520 1.00 85.31 302 LEU A C 1
ATOM 2383 O O . LEU A 1 302 ? -15.671 -2.618 -47.573 1.00 85.31 302 LEU A O 1
ATOM 2387 N N . ARG A 1 303 ? -16.730 -2.380 -45.605 1.00 81.44 303 ARG A N 1
ATOM 2388 C CA . ARG A 1 303 ? -17.615 -3.534 -45.813 1.00 81.44 303 ARG A CA 1
ATOM 2389 C C . ARG A 1 303 ? -18.564 -3.309 -46.995 1.00 81.44 303 ARG A C 1
ATOM 2391 O O . ARG A 1 303 ? -18.761 -4.234 -47.777 1.00 81.44 303 ARG A O 1
ATOM 2398 N N . LYS A 1 304 ? -19.131 -2.108 -47.152 1.00 80.12 304 LYS A N 1
ATOM 2399 C CA . LYS A 1 304 ? -20.035 -1.774 -48.267 1.00 80.12 304 LYS A CA 1
ATOM 2400 C C . LYS A 1 304 ? -19.319 -1.850 -49.619 1.00 80.12 304 LYS A C 1
ATOM 2402 O O . LYS A 1 304 ? -19.843 -2.475 -50.539 1.00 80.12 304 LYS A O 1
ATOM 2407 N N . ILE A 1 305 ? -18.105 -1.309 -49.712 1.00 80.62 305 ILE A N 1
ATOM 2408 C CA . ILE A 1 305 ? -17.269 -1.379 -50.922 1.00 80.62 305 ILE A CA 1
ATOM 2409 C C . ILE A 1 305 ? -16.897 -2.835 -51.240 1.00 80.62 305 ILE A C 1
ATOM 2411 O O . ILE A 1 305 ? -17.019 -3.275 -52.382 1.00 80.62 305 ILE A O 1
ATOM 2415 N N . GLY A 1 306 ? -16.510 -3.619 -50.229 1.00 69.81 306 GLY A N 1
ATOM 2416 C CA . GLY A 1 306 ? -16.164 -5.033 -50.404 1.00 69.81 306 GLY A CA 1
ATOM 2417 C C . GLY A 1 306 ? -17.343 -5.943 -50.780 1.00 69.81 306 GLY A C 1
ATOM 2418 O O . GLY A 1 306 ? -17.120 -7.036 -51.307 1.00 69.81 306 GLY A O 1
ATOM 2419 N N . ILE A 1 307 ? -18.584 -5.524 -50.509 1.00 70.88 307 ILE A N 1
ATOM 2420 C CA . ILE A 1 307 ? -19.803 -6.198 -50.983 1.00 70.88 307 ILE A CA 1
ATOM 2421 C C . ILE A 1 307 ? -20.093 -5.787 -52.434 1.00 70.88 307 ILE A C 1
ATOM 2423 O O . ILE A 1 307 ? -20.271 -6.658 -53.280 1.00 70.88 307 ILE A O 1
ATOM 2427 N N . GLN A 1 308 ? -20.020 -4.491 -52.756 1.00 66.94 308 GLN A N 1
ATOM 2428 C CA . GLN A 1 308 ? -20.239 -3.983 -54.119 1.00 66.94 308 GLN A CA 1
ATOM 2429 C C . GLN A 1 308 ? -19.228 -4.532 -55.139 1.00 66.94 308 GLN A C 1
ATOM 2431 O O . GLN A 1 308 ? -19.607 -4.861 -56.262 1.00 66.94 308 GLN A O 1
ATOM 2436 N N . GLN A 1 309 ? -17.957 -4.696 -54.755 1.00 60.50 309 GLN A N 1
ATOM 2437 C CA . GLN A 1 309 ? -16.952 -5.329 -55.619 1.00 60.50 309 GLN A CA 1
ATOM 2438 C C . GLN A 1 309 ? -17.256 -6.808 -55.887 1.00 60.50 309 GLN A C 1
ATOM 2440 O O . GLN A 1 309 ? -16.999 -7.288 -56.984 1.00 60.50 309 GLN A O 1
ATOM 2445 N N . ARG A 1 310 ? -17.828 -7.540 -54.921 1.00 60.06 310 ARG A N 1
ATOM 2446 C CA . ARG A 1 310 ? -18.213 -8.946 -55.128 1.00 60.06 310 ARG A CA 1
ATOM 2447 C C . ARG A 1 310 ? -19.441 -9.078 -56.024 1.00 60.06 310 ARG A C 1
ATOM 2449 O O . ARG A 1 310 ? -19.478 -9.975 -56.858 1.00 60.06 310 ARG A O 1
ATOM 2456 N N . GLU A 1 311 ? -20.404 -8.170 -55.908 1.00 60.28 311 GLU A N 1
ATOM 2457 C CA . GLU A 1 311 ? -21.590 -8.151 -56.774 1.00 60.28 311 GLU A CA 1
ATOM 2458 C C . GLU A 1 311 ? -21.243 -7.789 -58.230 1.00 60.28 311 GLU A C 1
ATOM 2460 O O . GLU A 1 311 ? -21.783 -8.407 -59.141 1.00 60.28 311 GLU A O 1
ATOM 2465 N N . GLN A 1 312 ? -20.278 -6.888 -58.470 1.00 57.72 312 GLN A N 1
ATOM 2466 C CA . GLN A 1 312 ? -19.797 -6.564 -59.827 1.00 57.72 312 GLN A CA 1
ATOM 2467 C C . GLN A 1 312 ? -18.975 -7.680 -60.494 1.00 57.72 312 GLN A C 1
ATOM 2469 O O . GLN A 1 312 ? -18.889 -7.712 -61.714 1.00 57.72 312 GLN A O 1
ATOM 2474 N N . ILE A 1 313 ? -18.369 -8.587 -59.722 1.00 58.12 313 ILE A N 1
ATOM 2475 C CA . ILE A 1 313 ? -17.615 -9.738 -60.258 1.00 58.12 313 ILE A CA 1
ATOM 2476 C C . ILE A 1 313 ? -18.553 -10.907 -60.624 1.00 58.12 313 ILE A C 1
ATOM 2478 O O . ILE A 1 313 ? -18.145 -11.829 -61.327 1.00 58.12 313 ILE A O 1
ATOM 2482 N N . THR A 1 314 ? -19.809 -10.881 -60.162 1.00 54.19 314 THR A N 1
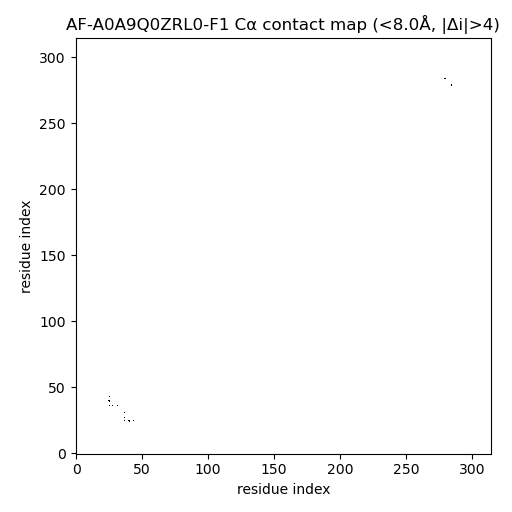ATOM 2483 C CA . THR A 1 314 ? -20.776 -11.983 -60.338 1.00 54.19 314 THR A CA 1
ATOM 2484 C C . THR A 1 314 ? -21.868 -11.678 -61.382 1.00 54.19 314 THR A C 1
ATOM 2486 O O . THR A 1 314 ? -22.767 -12.496 -61.572 1.00 54.19 314 THR A O 1
ATOM 2489 N N . ALA A 1 315 ? -21.796 -10.528 -62.060 1.00 46.47 315 ALA A N 1
ATOM 2490 C CA . ALA A 1 315 ? -22.657 -10.132 -63.180 1.00 46.47 315 ALA A CA 1
ATOM 2491 C C . ALA A 1 315 ? -21.851 -10.099 -64.485 1.00 46.47 315 ALA A C 1
ATOM 2493 O O . ALA A 1 315 ? -22.422 -10.484 -65.529 1.00 46.47 315 ALA A O 1
#

Radius of gyration: 48.59 Å; Cα contacts (8 Å, |Δi|>4): 8; chains: 1; bounding box: 112×68×131 Å

Sequence (315 aa):
MGMQILQKRITLERNESGLSFDGSIVSEIEGESEIDRLKRQVEHDKKVLSALYKELEEEKNASTIAVNQAMAMITRIQEEKATLHMESLQCLRMMEEQAEYDMEALQKTNDLLAEKEKEVQDLEEELEFLQEKATGSKADPSEAGCAEDSASTSRNSFKEKQVEGSNKNIITGNSSSLFEFEDEQSYITQSLKKLKRKLHLFSNNGLSLESINKYSGDKENDSREQNSEVGVEQNGGAEEKSSSSHQELDLDSLVNEVSELSQKLEALEADQNFLEHSINSIRYGEEGLQFIQEIASHLKELRKIGIQQREQITA

Foldseek 3Di:
DVVVVVVVVVPPDDDDDPPPPPVDQPDDDPPDDPVVSVVVVVVVVVVVVVVVVVVVVVVVVVVVVVVVVVVVVVVVVVVVVVVVVVVVVVVVVVVVVVVVVVVVVVVVVVVVVVVVVVVVVVVVVVVVVVVCVVVVPDDDDDDDDDDDDDDDDDDDDDDDDDDDDDDDDDDDDDPPPVPPCPVVVVVVVVVVVVVVVVVVVVVPDPDDPDDPPPDDDDDDDDDDDDDDDDDDDDDDDDDDDDDDPPVPPPVVVVVVVVVVVVVVVVVVVVVVVVVVVVVVCVVVVCVVVVVVVVVVVVVVVVVVVVVVVVVVVVD

InterPro domains:
  IPR007656 GTD-binding domain [PF04576] (37-127)
  IPR007656 GTD-binding domain [PS51775] (33-131)
  IPR039306 Myosin-binding protein [PTHR31448] (2-311)

Solvent-accessible surface area (backbone atoms only — not comparable to full-atom values): 20164 Å² total; per-residue (Å²): 121,70,67,63,57,54,59,59,58,71,71,74,81,67,87,87,67,95,68,80,83,64,91,62,75,75,76,87,57,95,91,66,52,73,68,57,53,51,51,52,43,52,55,50,52,52,51,53,51,54,49,52,54,52,51,53,50,52,50,51,51,52,51,51,50,53,49,53,51,52,52,52,51,51,53,51,52,53,50,55,51,51,49,54,52,51,52,53,53,48,55,51,50,53,52,52,52,49,52,50,54,53,49,52,54,50,50,55,51,51,55,53,46,53,53,50,54,47,52,50,50,57,52,51,53,51,50,51,54,52,50,51,58,64,60,73,70,70,84,82,92,80,90,83,87,80,90,82,80,89,82,83,87,77,87,81,89,87,81,94,74,87,82,89,83,89,84,90,87,82,81,90,80,81,89,78,79,75,72,82,51,55,67,56,51,50,51,50,52,51,50,52,54,52,50,51,51,54,50,50,52,63,74,74,51,96,77,77,100,73,84,87,90,75,91,86,76,93,79,91,81,88,82,81,89,82,84,82,86,88,84,84,90,80,83,87,83,90,79,92,77,83,89,77,89,73,80,70,73,58,61,66,61,53,51,50,51,53,50,53,51,49,52,52,49,52,52,50,50,52,51,52,52,52,48,50,53,49,51,48,47,65,73,64,44,51,62,64,53,51,52,54,51,50,51,53,50,52,53,52,51,53,51,51,52,60,47,53,56,52,56,65,74,73,110

Organism: Salix purpurea (NCBI:txid77065)

Secondary structure (DSSP, 8-state):
-HHHHHHHHHTSS-SS---------PPPPTT--HHHHHHHHHHHHHHHHHHHHHHHHHHHHHHHHHHHHHHHHHHHHHHHHHHHHHHHHHHHHHHHHHHHHHHHHHHHHHHHHHHHHHHHHHHHHHHHHHHHHHHTT---------------------------------------SSSSSHHHHHHHHHHHHHHHHHHHHHHH------S---SS----------------------------------HHHHHHHHHHHHHHHHHHHHHHHHHHHHHHHHHHTHHHHHHHHHHHHHHHHHHHHHHHHHHHH--